Protein AF-A0A517N0L2-F1 (afdb_monomer)

Structure (mmCIF, N/CA/C/O backbone):
data_AF-A0A517N0L2-F1
#
_entry.id   AF-A0A517N0L2-F1
#
loop_
_atom_site.group_PDB
_atom_site.id
_atom_site.type_symbol
_atom_site.label_atom_id
_atom_site.label_alt_id
_atom_site.label_comp_id
_atom_site.label_asym_id
_atom_site.label_entity_id
_atom_site.label_seq_id
_atom_site.pdbx_PDB_ins_code
_atom_site.Cartn_x
_atom_site.Cartn_y
_atom_site.Cartn_z
_atom_site.occupancy
_atom_site.B_iso_or_equiv
_atom_site.auth_seq_id
_atom_site.auth_comp_id
_atom_site.auth_asym_id
_atom_site.auth_atom_id
_atom_site.pdbx_PDB_model_num
ATOM 1 N N . MET A 1 1 ? 17.954 31.668 -41.651 1.00 41.03 1 MET A N 1
ATOM 2 C CA . MET A 1 1 ? 17.628 30.950 -40.397 1.00 41.03 1 MET A CA 1
ATOM 3 C C . MET A 1 1 ? 17.013 29.599 -40.747 1.00 41.03 1 MET A C 1
ATOM 5 O O . MET A 1 1 ? 15.822 29.520 -41.009 1.00 41.03 1 MET A O 1
ATOM 9 N N . MET A 1 2 ? 17.829 28.546 -40.848 1.00 36.81 2 MET A N 1
ATOM 10 C CA . MET A 1 2 ? 17.338 27.184 -41.084 1.00 36.81 2 MET A CA 1
ATOM 11 C C . MET A 1 2 ? 16.874 26.588 -39.753 1.00 36.81 2 MET A C 1
ATOM 13 O O . MET A 1 2 ? 17.689 26.328 -38.871 1.00 36.81 2 MET A O 1
ATOM 17 N N . GLY A 1 3 ? 15.565 26.387 -39.602 1.00 43.47 3 GLY A N 1
ATOM 18 C CA . GLY A 1 3 ? 15.018 25.629 -38.482 1.00 43.47 3 GLY A CA 1
ATOM 19 C C . GLY A 1 3 ? 15.507 24.186 -38.560 1.00 43.47 3 GLY A C 1
ATOM 20 O O . GLY A 1 3 ? 15.090 23.441 -39.447 1.00 43.47 3 GLY A O 1
ATOM 21 N N . GLN A 1 4 ? 16.402 23.789 -37.651 1.00 45.91 4 GLN A N 1
ATOM 22 C CA . GLN A 1 4 ? 16.773 22.388 -37.461 1.00 45.91 4 GLN A CA 1
ATOM 23 C C . GLN A 1 4 ? 15.510 21.607 -37.081 1.00 45.91 4 GLN A C 1
ATOM 25 O O . GLN A 1 4 ? 15.086 21.609 -35.926 1.00 45.91 4 GLN A O 1
ATOM 30 N N . ARG A 1 5 ? 14.891 20.938 -38.060 1.00 47.75 5 ARG A N 1
ATOM 31 C CA . ARG A 1 5 ? 13.851 19.944 -37.790 1.00 47.75 5 ARG A CA 1
ATOM 32 C C . ARG A 1 5 ? 14.485 18.857 -36.931 1.00 47.75 5 ARG A C 1
ATOM 34 O O . ARG A 1 5 ? 15.470 18.246 -37.347 1.00 47.75 5 ARG A O 1
ATOM 41 N N . MET A 1 6 ? 13.939 18.628 -35.737 1.00 48.03 6 MET A N 1
ATOM 42 C CA . MET A 1 6 ? 14.355 17.481 -34.935 1.00 48.03 6 MET A CA 1
ATOM 43 C C . MET A 1 6 ? 14.214 16.205 -35.779 1.00 48.03 6 MET A C 1
ATOM 45 O O . MET A 1 6 ? 13.212 16.045 -36.486 1.00 48.03 6 MET A O 1
ATOM 49 N N . PRO A 1 7 ? 15.198 15.295 -35.738 1.00 65.25 7 PRO A N 1
ATOM 50 C CA . PRO A 1 7 ? 15.094 14.039 -36.460 1.00 65.25 7 PRO A CA 1
ATOM 51 C C . PRO A 1 7 ? 13.899 13.252 -35.911 1.00 65.25 7 PRO A C 1
ATOM 53 O O . PRO A 1 7 ? 13.815 13.031 -34.705 1.00 65.25 7 PRO A O 1
ATOM 56 N N . ARG A 1 8 ? 12.987 12.810 -36.794 1.00 70.44 8 ARG A N 1
ATOM 57 C CA . ARG A 1 8 ? 11.717 12.122 -36.456 1.00 70.44 8 ARG A CA 1
ATOM 58 C C . ARG A 1 8 ? 11.866 11.025 -35.391 1.00 70.44 8 ARG A C 1
ATOM 60 O O . ARG A 1 8 ? 10.976 10.843 -34.571 1.00 70.44 8 ARG A O 1
ATOM 67 N N . ARG A 1 9 ? 13.007 10.329 -35.376 1.00 63.91 9 ARG A N 1
ATOM 68 C CA . ARG A 1 9 ? 13.345 9.290 -34.388 1.00 63.91 9 ARG A CA 1
ATOM 69 C C . ARG A 1 9 ? 13.381 9.822 -32.953 1.00 63.91 9 ARG A C 1
ATOM 71 O O . ARG A 1 9 ? 12.809 9.201 -32.072 1.00 63.91 9 ARG A O 1
ATOM 78 N N . LEU A 1 10 ? 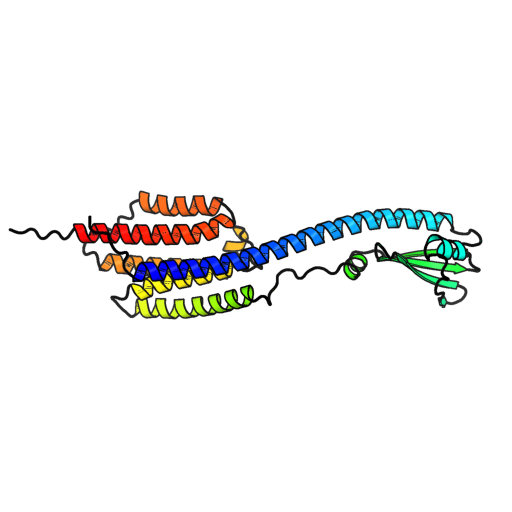13.985 10.988 -32.726 1.00 60.25 10 LEU A N 1
ATOM 79 C CA . LEU A 1 10 ? 14.078 11.593 -31.396 1.00 60.25 10 LEU A CA 1
ATOM 80 C C . LEU A 1 10 ? 12.692 11.957 -30.856 1.00 60.25 10 LEU A C 1
ATOM 82 O O . LEU A 1 10 ? 12.399 11.706 -29.696 1.00 60.25 10 LEU A O 1
ATOM 86 N N . THR A 1 11 ? 11.822 12.491 -31.716 1.00 65.81 11 THR A N 1
ATOM 87 C CA . THR A 1 11 ? 10.437 12.812 -31.351 1.00 65.81 11 THR A CA 1
ATOM 88 C C . THR A 1 11 ? 9.677 11.569 -30.893 1.00 65.81 11 THR A C 1
ATOM 90 O O . THR A 1 11 ? 8.985 11.624 -29.882 1.00 65.81 11 THR A O 1
ATOM 93 N N . VAL A 1 12 ? 9.847 10.441 -31.592 1.00 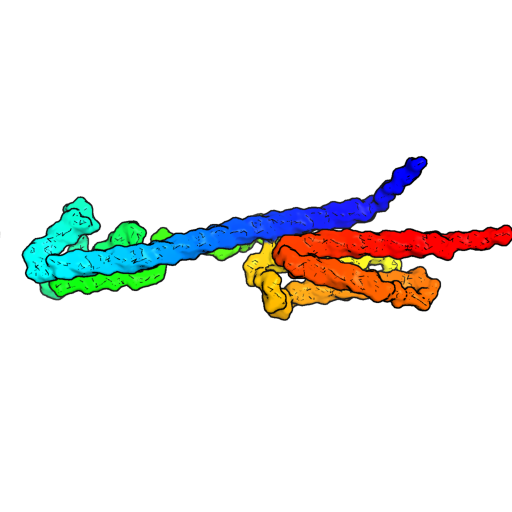66.62 12 VAL A N 1
ATOM 94 C CA . VAL A 1 12 ? 9.221 9.166 -31.210 1.00 66.62 12 VAL A CA 1
ATOM 95 C C . VAL A 1 12 ? 9.763 8.661 -29.871 1.00 66.62 12 VAL A C 1
ATOM 97 O O . VAL A 1 12 ? 8.969 8.309 -29.006 1.00 66.62 12 VAL A O 1
ATOM 100 N N . LEU A 1 13 ? 11.083 8.682 -29.653 1.00 64.69 13 LEU A N 1
ATOM 101 C CA . LEU A 1 13 ? 11.685 8.221 -28.390 1.00 64.69 13 LEU A CA 1
ATOM 102 C C . LEU A 1 13 ? 11.219 9.061 -27.193 1.00 64.69 13 LEU A C 1
ATOM 104 O O . LEU A 1 13 ? 10.844 8.511 -26.161 1.00 64.69 13 LEU A O 1
ATOM 108 N N . THR A 1 14 ? 11.187 10.387 -27.339 1.00 66.56 14 THR A N 1
ATOM 109 C CA . THR A 1 14 ? 10.692 11.283 -26.287 1.00 66.56 14 THR A CA 1
ATOM 110 C C . THR A 1 14 ? 9.216 11.035 -25.989 1.00 66.56 14 THR A C 1
ATOM 112 O O . THR A 1 14 ? 8.822 11.052 -24.826 1.00 66.56 14 THR A O 1
ATOM 115 N N . LEU A 1 15 ? 8.400 10.773 -27.014 1.00 63.47 15 LEU A N 1
ATOM 116 C CA . LEU A 1 15 ? 6.980 10.478 -26.836 1.00 63.47 15 LEU A CA 1
ATOM 117 C C . LEU A 1 15 ? 6.766 9.144 -26.110 1.00 63.47 15 LEU A C 1
ATOM 119 O O . LEU A 1 15 ? 5.956 9.081 -25.191 1.00 63.47 15 LEU A O 1
ATOM 123 N N . VAL A 1 16 ? 7.536 8.109 -26.454 1.00 67.12 16 VAL A N 1
ATOM 124 C CA . VAL A 1 16 ? 7.507 6.813 -25.754 1.00 67.12 16 VAL A CA 1
ATOM 125 C C . VAL A 1 16 ? 7.885 6.983 -24.281 1.00 67.12 16 VAL A C 1
ATOM 127 O O . VAL A 1 16 ? 7.161 6.513 -23.406 1.00 67.12 16 VAL A O 1
ATOM 130 N N . LEU A 1 17 ? 8.963 7.717 -23.990 1.00 66.81 17 LEU A N 1
ATOM 131 C CA . LEU A 1 17 ? 9.360 8.019 -22.612 1.00 66.81 17 LEU A CA 1
ATOM 132 C C . LEU A 1 17 ? 8.280 8.805 -21.861 1.00 66.81 17 LEU A C 1
ATOM 134 O O . LEU A 1 17 ? 7.981 8.477 -20.717 1.00 66.81 17 LEU A O 1
ATOM 138 N N . ALA A 1 18 ? 7.655 9.798 -22.496 1.00 65.19 18 ALA A N 1
ATOM 139 C CA . ALA A 1 18 ? 6.573 10.563 -21.883 1.00 65.19 18 ALA A CA 1
ATOM 140 C C . ALA A 1 18 ? 5.378 9.672 -21.501 1.00 65.19 18 ALA A C 1
ATOM 142 O O . ALA A 1 18 ? 4.824 9.840 -20.418 1.00 65.19 18 ALA A O 1
ATOM 143 N N . VAL A 1 19 ? 5.017 8.696 -22.342 1.00 67.25 19 VAL A N 1
ATOM 144 C CA . VAL A 1 19 ? 3.941 7.733 -22.050 1.00 67.25 19 VAL A CA 1
ATOM 145 C C . VAL A 1 19 ? 4.304 6.827 -20.871 1.00 67.25 19 VAL A C 1
ATOM 147 O O . VAL A 1 19 ? 3.492 6.666 -19.961 1.00 67.25 19 VAL A O 1
ATOM 150 N N . ILE A 1 20 ? 5.529 6.289 -20.842 1.00 70.94 20 ILE A N 1
ATOM 151 C CA . ILE A 1 20 ? 6.022 5.455 -19.729 1.00 70.94 20 ILE A CA 1
ATOM 152 C C . ILE A 1 20 ? 5.936 6.228 -18.408 1.00 70.94 20 ILE A C 1
ATOM 154 O O . ILE A 1 20 ? 5.427 5.723 -17.408 1.00 70.94 20 ILE A O 1
ATOM 158 N N . LEU A 1 21 ? 6.393 7.480 -18.417 1.00 70.06 21 LEU A N 1
ATOM 159 C CA . LEU A 1 21 ? 6.399 8.343 -17.239 1.00 70.06 21 LEU A CA 1
ATOM 160 C C . LEU A 1 21 ? 4.990 8.751 -16.801 1.00 70.06 21 LEU A C 1
ATOM 162 O O . LEU A 1 21 ? 4.721 8.802 -15.604 1.00 70.06 21 LEU A O 1
ATOM 166 N N . ALA A 1 22 ? 4.080 9.003 -17.744 1.00 67.31 22 ALA A N 1
ATOM 167 C CA . ALA A 1 22 ? 2.685 9.301 -17.434 1.00 67.31 22 ALA A CA 1
ATOM 168 C C . ALA A 1 22 ? 1.990 8.107 -16.756 1.00 67.31 22 ALA A C 1
ATOM 170 O O . ALA A 1 22 ? 1.294 8.294 -15.758 1.00 67.31 22 ALA A O 1
ATOM 171 N N . GLY A 1 23 ? 2.225 6.883 -17.244 1.00 69.00 23 GLY A N 1
ATOM 172 C CA . GLY A 1 23 ? 1.715 5.660 -16.613 1.00 69.00 23 GLY A CA 1
ATOM 173 C C . GLY A 1 23 ? 2.290 5.437 -15.211 1.00 69.00 23 GLY A C 1
ATOM 174 O O . GLY A 1 23 ? 1.558 5.104 -14.281 1.00 69.00 23 GLY A O 1
ATOM 175 N N . ALA A 1 24 ? 3.584 5.702 -15.033 1.00 71.38 24 ALA A N 1
ATOM 176 C CA . ALA A 1 24 ? 4.243 5.624 -13.733 1.00 71.38 24 ALA A CA 1
ATOM 177 C C . ALA A 1 24 ? 3.669 6.630 -12.729 1.00 71.38 24 ALA A C 1
ATOM 179 O O . ALA A 1 24 ? 3.334 6.265 -11.605 1.00 71.38 24 ALA A O 1
ATOM 180 N N . TRP A 1 25 ? 3.495 7.882 -13.153 1.00 74.06 25 TRP A N 1
ATOM 181 C CA . TRP A 1 25 ? 2.893 8.929 -12.332 1.00 74.06 25 TRP A CA 1
ATOM 182 C C . TRP A 1 25 ? 1.453 8.589 -11.937 1.00 74.06 25 TRP A C 1
ATOM 184 O O . TRP A 1 25 ? 1.058 8.784 -10.786 1.00 74.06 25 TRP A O 1
ATOM 194 N N . TYR A 1 26 ? 0.674 8.038 -12.873 1.00 72.31 26 TYR A N 1
ATOM 195 C CA . TYR A 1 26 ? -0.682 7.575 -12.594 1.00 72.31 26 TYR A CA 1
ATOM 196 C C . TYR A 1 26 ? -0.693 6.506 -11.492 1.00 72.31 26 TYR A C 1
ATOM 198 O O . TYR A 1 26 ? -1.427 6.640 -10.511 1.00 72.31 26 TYR A O 1
ATOM 206 N N . LYS A 1 27 ? 0.189 5.503 -11.588 1.00 79.00 27 LYS A N 1
ATOM 207 C CA . LYS A 1 27 ? 0.318 4.449 -10.574 1.00 79.00 27 LYS A CA 1
ATOM 208 C C . LYS A 1 27 ? 0.835 4.971 -9.228 1.00 79.00 27 LYS A C 1
ATOM 210 O O . LYS A 1 27 ? 0.321 4.583 -8.181 1.00 79.00 27 LYS A O 1
ATOM 215 N N . GLU A 1 28 ? 1.808 5.879 -9.229 1.00 78.69 28 GLU A N 1
ATOM 216 C CA . GLU A 1 28 ? 2.315 6.520 -8.009 1.00 78.69 28 GLU A CA 1
ATOM 217 C C . GLU A 1 28 ? 1.197 7.271 -7.268 1.00 78.69 28 GLU A C 1
ATOM 219 O O . GLU A 1 28 ? 1.079 7.188 -6.044 1.00 78.69 28 GLU A O 1
ATOM 224 N N . ARG A 1 29 ? 0.336 7.976 -8.012 1.00 79.69 29 ARG A N 1
ATOM 225 C CA . ARG A 1 29 ? -0.814 8.686 -7.449 1.00 79.69 29 ARG A CA 1
ATOM 226 C C . ARG A 1 29 ? -1.827 7.730 -6.817 1.00 79.69 29 ARG A C 1
ATOM 228 O O . ARG A 1 29 ? -2.351 8.052 -5.751 1.00 79.69 29 ARG A O 1
ATOM 235 N N . GLU A 1 30 ? -2.088 6.572 -7.430 1.00 79.19 30 GLU A N 1
ATOM 236 C CA . GLU A 1 30 ? -2.916 5.526 -6.810 1.00 79.19 30 GLU A CA 1
ATOM 237 C C . GLU A 1 30 ? -2.296 5.025 -5.503 1.00 79.19 30 GLU A C 1
ATOM 239 O O . GLU A 1 30 ? -2.965 5.038 -4.471 1.00 79.19 30 GLU A O 1
ATOM 244 N N . ASN A 1 31 ? -1.004 4.679 -5.514 1.00 80.81 31 ASN A N 1
ATOM 245 C CA . ASN A 1 31 ? -0.304 4.213 -4.314 1.00 80.81 31 ASN A CA 1
ATOM 246 C C . ASN A 1 31 ? -0.346 5.250 -3.185 1.00 80.81 31 ASN A C 1
ATOM 248 O O . ASN A 1 31 ? -0.495 4.892 -2.019 1.00 80.81 31 ASN A O 1
ATOM 252 N N . ARG A 1 32 ? -0.235 6.542 -3.517 1.00 81.25 32 ARG A N 1
ATOM 253 C CA . ARG A 1 32 ? -0.313 7.629 -2.536 1.00 81.25 32 ARG A CA 1
ATOM 254 C C . ARG A 1 32 ? -1.686 7.709 -1.881 1.00 81.25 32 ARG A C 1
ATOM 256 O O . ARG A 1 32 ? -1.763 7.779 -0.660 1.00 81.25 32 ARG A O 1
ATOM 263 N N . ARG A 1 33 ? -2.757 7.647 -2.675 1.00 83.44 33 ARG A N 1
ATOM 264 C CA . ARG A 1 33 ? -4.133 7.627 -2.160 1.00 83.44 33 ARG A CA 1
ATOM 265 C C . ARG A 1 33 ? -4.364 6.423 -1.243 1.00 83.44 33 ARG A C 1
ATOM 267 O O . ARG A 1 33 ? -4.974 6.562 -0.183 1.00 83.44 33 ARG A O 1
ATOM 274 N N . ASP A 1 34 ? -3.869 5.252 -1.634 1.00 84.56 34 ASP A N 1
ATOM 275 C CA . ASP A 1 34 ? -3.992 4.030 -0.837 1.00 84.56 34 ASP A CA 1
ATOM 276 C C . ASP A 1 34 ? -3.208 4.163 0.486 1.00 84.56 34 ASP A C 1
ATOM 278 O O . ASP A 1 34 ? -3.718 3.826 1.557 1.00 84.56 34 ASP A O 1
ATOM 282 N N . TRP A 1 35 ? -2.011 4.758 0.446 1.00 84.81 35 TRP A N 1
ATOM 283 C CA . TRP A 1 35 ? -1.198 5.035 1.634 1.00 84.81 35 TRP A CA 1
ATOM 284 C C . TRP A 1 35 ? -1.839 6.061 2.578 1.00 84.81 35 TRP A C 1
ATOM 286 O O . TRP A 1 35 ? -1.853 5.862 3.795 1.00 84.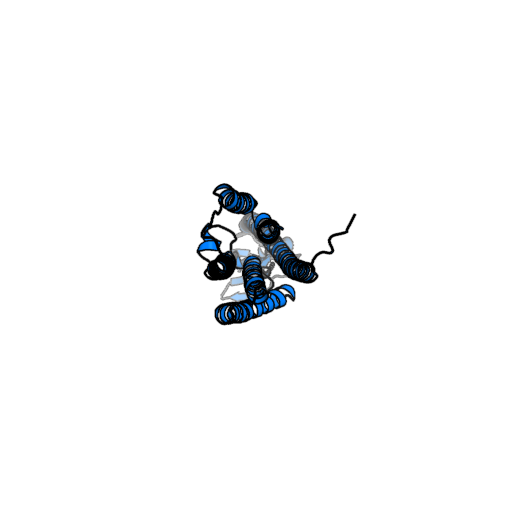81 35 TRP A O 1
ATOM 296 N N . GLU A 1 36 ? -2.418 7.135 2.040 1.00 87.94 36 GLU A N 1
ATOM 297 C CA . GLU A 1 36 ? -3.180 8.126 2.808 1.00 87.94 36 GLU A CA 1
ATOM 298 C C . GLU A 1 36 ? -4.396 7.478 3.480 1.00 87.94 36 GLU A C 1
ATOM 300 O O . GLU A 1 36 ? -4.651 7.712 4.662 1.00 87.94 36 GLU A O 1
ATOM 305 N N . THR A 1 37 ? -5.094 6.592 2.765 1.00 88.62 37 THR A N 1
ATOM 306 C CA . THR A 1 37 ? -6.244 5.842 3.290 1.00 88.62 37 THR A CA 1
ATOM 307 C C . THR A 1 37 ? -5.829 4.909 4.427 1.00 88.62 37 THR A C 1
ATOM 309 O O . THR A 1 37 ? -6.468 4.899 5.481 1.00 88.62 37 THR A O 1
ATOM 312 N N . GLN A 1 38 ? -4.731 4.165 4.264 1.00 87.94 38 GLN A N 1
ATOM 313 C CA . GLN A 1 38 ? -4.173 3.336 5.336 1.00 87.94 38 GLN A CA 1
ATOM 314 C C . GLN A 1 38 ? -3.748 4.169 6.546 1.00 87.94 38 GLN A C 1
ATOM 316 O O . GLN A 1 38 ? -4.023 3.792 7.682 1.00 87.94 38 GLN A O 1
ATOM 321 N N . THR A 1 39 ? -3.087 5.303 6.317 1.00 89.81 39 THR A N 1
ATOM 322 C CA . THR A 1 39 ? -2.611 6.185 7.389 1.00 89.81 39 THR A CA 1
ATOM 323 C C . THR A 1 39 ? -3.782 6.772 8.171 1.00 89.81 39 THR A C 1
ATOM 325 O O . THR A 1 39 ? -3.789 6.715 9.400 1.00 89.81 39 THR A O 1
ATOM 328 N N . ALA A 1 40 ? -4.809 7.264 7.475 1.00 91.88 40 ALA A N 1
ATOM 329 C CA . ALA A 1 40 ? -6.029 7.766 8.096 1.00 91.88 40 ALA A CA 1
ATOM 330 C C . ALA A 1 40 ? -6.754 6.668 8.886 1.00 91.88 40 ALA A C 1
ATOM 332 O O . ALA A 1 40 ? -7.220 6.907 10.001 1.00 91.88 40 ALA A O 1
ATOM 333 N N . TRP A 1 41 ? -6.809 5.448 8.345 1.00 92.19 41 TRP A N 1
ATOM 334 C CA . TRP A 1 41 ? -7.378 4.304 9.048 1.00 92.19 41 TRP A CA 1
ATOM 335 C C . TRP A 1 41 ? -6.578 3.948 10.307 1.00 92.19 41 TRP A C 1
ATOM 337 O O . TRP A 1 41 ? -7.175 3.815 11.371 1.00 92.19 41 TRP A O 1
ATOM 347 N N . ASN A 1 42 ? -5.245 3.882 10.232 1.00 91.25 42 ASN A N 1
ATOM 348 C CA . ASN A 1 42 ? -4.382 3.603 11.385 1.00 91.25 42 ASN A CA 1
ATOM 349 C C . ASN A 1 42 ? -4.600 4.634 12.500 1.00 91.25 42 ASN A C 1
ATOM 351 O O . ASN A 1 42 ? -4.831 4.259 13.646 1.00 91.25 42 ASN A O 1
ATOM 355 N N . GLN A 1 43 ? -4.615 5.926 12.153 1.00 93.25 43 GLN A N 1
ATOM 356 C CA . GLN A 1 43 ? -4.893 7.005 13.105 1.00 93.25 43 GLN A CA 1
ATOM 357 C C . GLN A 1 43 ? -6.293 6.881 13.716 1.00 93.25 43 GLN A C 1
ATOM 359 O O . GLN A 1 43 ? -6.476 7.113 14.911 1.00 93.25 43 GLN A O 1
ATOM 364 N N . LYS A 1 44 ? -7.299 6.509 12.913 1.00 90.69 44 LYS A N 1
ATOM 365 C CA . LYS A 1 44 ? -8.663 6.284 13.402 1.00 90.69 44 LYS A CA 1
ATOM 366 C C . LYS A 1 44 ? -8.716 5.116 14.387 1.00 90.69 44 LYS A C 1
ATOM 368 O O . LYS A 1 44 ? -9.318 5.266 15.444 1.00 90.69 44 LYS A O 1
ATOM 373 N N . ILE A 1 45 ? -8.090 3.984 14.072 1.00 89.56 45 ILE A N 1
ATOM 374 C CA . ILE A 1 45 ? -8.055 2.802 14.946 1.00 89.56 45 ILE A CA 1
ATOM 375 C C . ILE A 1 45 ? -7.295 3.093 16.236 1.00 89.56 45 ILE A C 1
ATOM 377 O O . ILE A 1 45 ? -7.753 2.699 17.304 1.00 89.56 45 ILE A O 1
ATOM 381 N N . GLU A 1 46 ? -6.176 3.809 16.165 1.00 90.44 46 GLU A N 1
ATOM 382 C CA . GLU A 1 46 ? -5.413 4.219 17.344 1.00 90.44 46 GLU A CA 1
ATOM 383 C C . GLU A 1 46 ? -6.259 5.098 18.275 1.00 90.44 46 GLU A C 1
ATOM 385 O O . GLU A 1 46 ? -6.361 4.816 19.471 1.00 90.44 46 GLU A O 1
ATOM 390 N N . ARG A 1 47 ? -6.954 6.100 17.716 1.00 90.50 47 ARG A N 1
ATOM 391 C CA . ARG A 1 47 ? -7.893 6.944 18.472 1.00 90.50 47 ARG A CA 1
ATOM 392 C C . ARG A 1 47 ? -9.025 6.126 19.084 1.00 90.50 47 ARG A C 1
ATOM 394 O O . ARG A 1 47 ? -9.236 6.213 20.285 1.00 90.50 47 ARG A O 1
ATOM 401 N N . LEU A 1 48 ? -9.701 5.288 18.296 1.00 89.19 48 LEU A N 1
ATOM 402 C CA . LEU A 1 48 ? -10.795 4.437 18.779 1.00 89.19 48 LEU A CA 1
ATOM 403 C C . LEU A 1 48 ? -10.340 3.453 19.858 1.00 89.19 48 LEU A C 1
ATOM 405 O O . LEU A 1 48 ? -11.082 3.189 20.796 1.00 89.19 48 LEU A O 1
ATOM 409 N N . THR A 1 49 ? -9.121 2.926 19.748 1.00 87.81 49 THR A N 1
ATOM 410 C CA . THR A 1 49 ? -8.555 2.022 20.753 1.00 87.81 49 THR A CA 1
ATOM 411 C C . THR A 1 49 ? -8.284 2.769 22.056 1.00 87.81 49 THR A C 1
ATOM 413 O O . THR A 1 49 ? -8.637 2.278 23.126 1.00 87.81 49 THR A O 1
ATOM 416 N N . SER A 1 50 ? -7.703 3.969 21.974 1.00 90.31 50 SER A N 1
ATOM 417 C CA . SER A 1 50 ? -7.441 4.830 23.133 1.00 90.31 50 SER A CA 1
ATOM 418 C C . SER A 1 50 ? -8.733 5.296 23.814 1.00 90.31 50 SER A C 1
ATOM 420 O O . SER A 1 50 ? -8.885 5.161 25.029 1.00 90.31 50 SER A O 1
ATOM 422 N N . ASP A 1 51 ? -9.701 5.779 23.034 1.00 91.50 51 ASP A N 1
ATOM 423 C CA . ASP A 1 51 ? -10.999 6.234 23.536 1.00 91.50 51 ASP A CA 1
ATOM 424 C C . ASP A 1 51 ? -11.824 5.069 24.095 1.00 91.50 51 ASP A C 1
ATOM 426 O O . ASP A 1 51 ? -12.433 5.202 25.155 1.00 91.50 51 ASP A O 1
ATOM 430 N N . GLY A 1 52 ? -11.790 3.908 23.435 1.00 89.94 52 GLY A N 1
ATOM 431 C CA . GLY A 1 52 ? -12.451 2.686 23.888 1.00 89.94 52 GLY A CA 1
ATOM 432 C C . GLY A 1 52 ? -11.877 2.151 25.200 1.00 89.94 52 GLY A C 1
ATOM 433 O O . GLY A 1 52 ? -12.638 1.709 26.054 1.00 89.94 52 GLY A O 1
ATOM 434 N N . LEU A 1 53 ? -10.560 2.256 25.426 1.00 90.38 53 LEU A N 1
ATOM 435 C CA . LEU A 1 53 ? -9.944 1.900 26.713 1.00 90.38 53 LEU A CA 1
ATOM 436 C C . LEU A 1 53 ? -10.448 2.796 27.850 1.00 90.38 53 LEU A C 1
ATOM 438 O O . LEU A 1 53 ? -10.873 2.285 28.885 1.00 90.38 53 LEU A O 1
ATOM 442 N N . LYS A 1 54 ? -10.474 4.116 27.640 1.00 92.50 54 LYS A N 1
ATOM 443 C CA . LYS A 1 54 ? -11.023 5.060 28.628 1.00 92.50 54 LYS A CA 1
ATOM 444 C C . LYS A 1 54 ? -12.507 4.807 28.874 1.00 92.50 54 LYS A C 1
ATOM 446 O O . LYS A 1 54 ? -12.963 4.825 30.014 1.00 92.50 54 LYS A O 1
ATOM 451 N 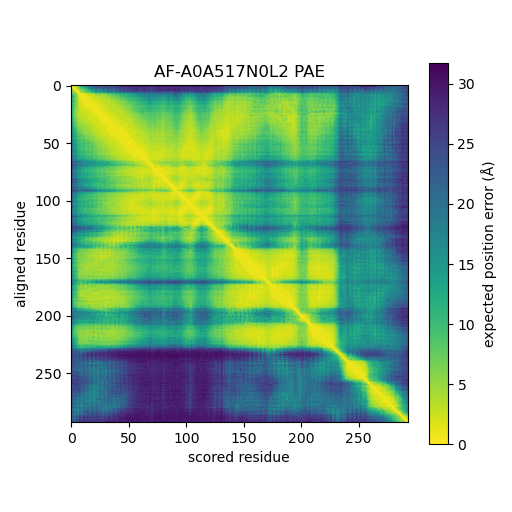N . HIS A 1 55 ? -13.267 4.555 27.810 1.00 91.94 55 HIS A N 1
ATOM 452 C CA . HIS A 1 55 ? -14.690 4.262 27.921 1.00 91.94 55 HIS A CA 1
ATOM 453 C C . HIS A 1 55 ? -14.932 2.973 28.709 1.00 91.94 55 HIS A C 1
ATOM 455 O O . HIS A 1 55 ? -15.714 2.973 29.655 1.00 91.94 55 HIS A O 1
ATOM 461 N N . LYS A 1 56 ? -14.173 1.914 28.413 1.00 91.06 56 LYS A N 1
ATOM 462 C CA . LYS A 1 56 ? -14.195 0.656 29.161 1.00 91.06 56 LYS A CA 1
ATOM 463 C C . LYS A 1 56 ? -13.962 0.879 30.656 1.00 91.06 56 LYS A C 1
ATOM 465 O O . LYS A 1 56 ? -14.666 0.278 31.462 1.00 91.06 56 LYS A O 1
ATOM 470 N N . GLU A 1 57 ? -12.997 1.712 31.043 1.00 93.00 57 GLU A N 1
ATOM 471 C CA . GLU A 1 57 ? -12.733 2.016 32.457 1.00 93.00 57 GLU A CA 1
ATOM 472 C C . GLU A 1 57 ? -13.936 2.677 33.141 1.00 93.00 57 GLU A C 1
ATOM 474 O O . GLU A 1 57 ? -14.321 2.258 34.236 1.00 93.00 57 GLU A O 1
ATOM 479 N N . ILE A 1 58 ? -14.574 3.646 32.475 1.00 93.31 58 ILE A N 1
ATOM 480 C CA . ILE A 1 58 ? -15.796 4.307 32.962 1.00 93.31 58 ILE A CA 1
ATOM 481 C C . ILE A 1 58 ? -16.923 3.283 33.131 1.00 93.31 58 ILE A C 1
ATOM 483 O O . ILE A 1 58 ? -17.557 3.222 34.183 1.00 93.31 58 ILE A O 1
ATOM 487 N N . MET A 1 59 ? -17.136 2.438 32.124 1.00 91.88 59 MET A N 1
ATOM 488 C CA . MET A 1 59 ? -18.182 1.419 32.131 1.00 91.88 59 MET A CA 1
ATOM 489 C C . MET A 1 59 ? -17.957 0.364 33.217 1.00 91.88 59 MET A C 1
ATOM 491 O O . MET A 1 59 ? -18.882 0.003 33.941 1.00 91.88 59 MET A O 1
ATOM 495 N N . VAL A 1 60 ? -16.719 -0.105 33.397 1.00 92.88 60 VAL A N 1
ATOM 496 C CA . VAL A 1 60 ? -16.362 -1.023 34.490 1.00 92.88 60 VAL A CA 1
ATOM 497 C C . VAL A 1 60 ? -16.610 -0.366 35.850 1.00 92.88 60 VAL A C 1
ATOM 499 O O . VAL A 1 60 ? -17.134 -1.019 36.752 1.00 92.88 60 VAL A O 1
ATOM 502 N N . ALA A 1 61 ? -16.274 0.916 36.016 1.00 93.50 61 ALA A N 1
ATOM 503 C CA . ALA A 1 61 ? -16.559 1.648 37.248 1.00 93.50 61 ALA A CA 1
ATOM 504 C C . ALA A 1 61 ? -18.073 1.788 37.503 1.00 93.50 61 ALA A C 1
ATOM 506 O O . ALA A 1 61 ? -18.521 1.607 38.638 1.00 93.50 61 ALA A O 1
ATOM 507 N N . GLN A 1 62 ? -18.868 2.032 36.460 1.00 93.44 62 GLN A N 1
ATOM 508 C CA . GLN A 1 62 ? -20.327 2.100 36.551 1.00 93.44 62 GLN A CA 1
ATOM 509 C C . GLN A 1 62 ? -20.934 0.747 36.947 1.00 93.44 62 GLN A C 1
ATOM 511 O O . GLN A 1 62 ? -21.710 0.698 37.900 1.00 93.44 62 GLN A O 1
ATOM 516 N N . VAL A 1 63 ? -20.511 -0.364 36.334 1.00 91.88 63 VAL A N 1
ATOM 517 C CA . VAL A 1 63 ? -20.981 -1.714 36.713 1.00 91.88 63 VAL A CA 1
ATOM 518 C C . VAL A 1 63 ? -20.586 -2.060 38.143 1.00 91.88 63 VAL A C 1
ATOM 520 O O . VAL A 1 63 ? -21.402 -2.580 38.903 1.00 91.88 63 VAL A O 1
ATOM 523 N N . ARG A 1 64 ? -19.368 -1.698 38.565 1.00 91.69 64 ARG A N 1
ATOM 524 C CA . ARG A 1 64 ? -18.945 -1.838 39.968 1.00 91.69 64 ARG A CA 1
ATOM 525 C C . ARG A 1 64 ? -19.855 -1.080 40.928 1.00 91.69 64 ARG A C 1
ATOM 527 O O . ARG A 1 64 ? -20.062 -1.540 42.045 1.00 91.69 64 ARG A O 1
ATOM 534 N N . SER A 1 65 ? -20.422 0.048 40.505 1.00 91.75 65 SER A N 1
ATOM 535 C CA . SER A 1 65 ? -21.378 0.801 41.319 1.00 91.75 65 SER A CA 1
ATOM 536 C C . SER A 1 65 ? -22.731 0.094 41.483 1.00 91.75 65 SER A C 1
ATOM 538 O O . SER A 1 65 ? -23.467 0.430 42.413 1.00 91.75 65 SER A O 1
ATOM 540 N N . TRP A 1 66 ? -23.060 -0.872 40.619 1.00 89.62 66 TRP A N 1
ATOM 541 C CA . TRP A 1 66 ? -24.281 -1.689 40.676 1.00 89.62 66 TRP A CA 1
ATOM 542 C C . TRP A 1 66 ? -24.076 -3.046 41.344 1.00 89.62 66 TRP A C 1
ATOM 544 O O . TRP A 1 66 ? -25.054 -3.726 41.654 1.00 89.62 66 TRP A O 1
ATOM 554 N N . TRP A 1 67 ? -22.824 -3.448 41.560 1.00 88.88 67 TRP A N 1
ATOM 555 C CA . TRP A 1 67 ? -22.501 -4.737 42.159 1.00 88.88 67 TRP A CA 1
ATOM 556 C C . TRP A 1 67 ? -23.228 -4.902 43.491 1.00 88.88 67 TRP A C 1
ATOM 558 O O . TRP A 1 67 ? -23.270 -3.964 44.286 1.00 88.88 67 TRP A O 1
ATOM 568 N N . THR A 1 68 ? -23.820 -6.083 43.692 1.00 84.69 68 THR A N 1
ATOM 569 C CA . THR A 1 68 ? -24.562 -6.478 44.905 1.00 84.69 68 THR A CA 1
ATOM 570 C C . THR A 1 68 ? -25.759 -5.595 45.279 1.00 84.69 68 THR A C 1
ATOM 572 O O . THR A 1 68 ? -26.381 -5.824 46.317 1.00 84.69 68 THR A O 1
ATOM 575 N N . LYS A 1 69 ? -26.144 -4.628 44.433 1.00 88.62 69 LYS A N 1
ATOM 576 C CA . LYS A 1 69 ? -27.350 -3.821 44.634 1.00 88.62 69 LYS A CA 1
ATOM 577 C C . LYS A 1 69 ? -28.585 -4.520 44.058 1.00 88.62 69 LYS A C 1
ATOM 579 O O . LYS A 1 69 ? -28.499 -5.132 42.990 1.00 88.62 69 LYS A O 1
ATOM 584 N N . PRO A 1 70 ? -29.752 -4.385 44.713 1.00 84.44 70 PRO A N 1
ATOM 585 C CA . PRO A 1 70 ? -31.015 -4.779 44.103 1.00 84.44 70 PRO A CA 1
ATOM 586 C C . PRO A 1 70 ? -31.242 -3.972 42.811 1.00 84.44 70 PRO A C 1
ATOM 588 O O . PRO A 1 70 ? -30.897 -2.791 42.750 1.00 84.44 70 PRO A O 1
ATOM 591 N N . ASN A 1 71 ? -31.824 -4.610 41.791 1.00 91.50 71 ASN A N 1
ATOM 592 C CA . ASN A 1 71 ? -32.162 -4.037 40.473 1.00 91.50 71 ASN A CA 1
ATOM 593 C C . ASN A 1 71 ? -30.986 -3.820 39.500 1.00 91.50 71 ASN A C 1
ATOM 595 O O . ASN A 1 71 ? -31.088 -2.998 38.588 1.00 91.50 71 ASN A O 1
ATOM 599 N N . GLY A 1 72 ? -29.885 -4.561 39.651 1.00 89.88 72 GLY A N 1
ATOM 600 C CA . GLY A 1 72 ? -28.749 -4.491 38.727 1.00 89.88 72 GLY A CA 1
ATOM 601 C C . GLY A 1 72 ? -29.128 -4.783 37.268 1.00 89.88 72 GLY A C 1
ATOM 602 O O . GLY A 1 72 ? -28.680 -4.067 36.381 1.00 89.88 72 GLY A O 1
ATOM 603 N N . LEU A 1 73 ? -29.998 -5.768 37.018 1.00 92.50 73 LEU A N 1
ATOM 604 C CA . LEU A 1 73 ? -30.503 -6.085 35.673 1.00 92.50 73 LEU A CA 1
ATOM 605 C C . LEU A 1 73 ? -31.238 -4.895 35.035 1.00 92.50 73 LEU A C 1
ATOM 607 O O . LEU A 1 73 ? -30.827 -4.410 33.986 1.00 92.50 73 LEU A O 1
ATOM 611 N N . SER A 1 74 ? -32.246 -4.359 35.728 1.00 93.56 74 SER A N 1
ATOM 612 C CA . SER A 1 74 ? -33.019 -3.198 35.263 1.00 93.56 74 SER A CA 1
ATOM 613 C C . SER A 1 74 ? -32.135 -1.966 35.024 1.00 93.56 74 SER A C 1
ATOM 615 O O . SER A 1 74 ? -32.392 -1.170 34.121 1.00 93.56 74 SER A O 1
ATOM 617 N N . LYS A 1 75 ? -31.056 -1.808 35.801 1.00 93.25 75 LYS A N 1
ATOM 618 C CA . LYS A 1 75 ? -30.061 -0.752 35.583 1.00 93.25 75 LYS A CA 1
ATOM 619 C C . LYS A 1 75 ? -29.293 -0.919 34.277 1.00 93.25 75 LYS A C 1
ATOM 621 O O . LYS A 1 75 ? -29.161 0.060 33.553 1.00 93.25 75 LYS A O 1
ATOM 626 N N . VAL A 1 76 ? -28.832 -2.128 33.957 1.00 90.81 76 VAL A N 1
ATOM 627 C CA . VAL A 1 76 ? -28.163 -2.382 32.671 1.00 90.81 76 VAL A CA 1
ATOM 628 C C . VAL A 1 76 ? -29.138 -2.152 31.512 1.00 90.81 76 VAL A C 1
ATOM 630 O O . VAL A 1 76 ? -28.787 -1.475 30.553 1.00 90.81 76 VAL A O 1
ATOM 633 N N . GLU A 1 77 ? -30.372 -2.644 31.616 1.00 93.38 77 GLU A N 1
ATOM 634 C CA . GLU A 1 77 ? -31.389 -2.476 30.568 1.00 93.38 77 GLU A CA 1
ATOM 635 C C . GLU A 1 77 ? -31.700 -0.996 30.319 1.00 93.38 77 GLU A C 1
ATOM 637 O O . GLU A 1 77 ? -31.592 -0.515 29.196 1.00 93.38 77 GLU A O 1
ATOM 642 N N . SER A 1 78 ? -31.998 -0.243 31.380 1.00 94.38 78 SER A N 1
ATOM 643 C CA . SER A 1 78 ? -32.367 1.175 31.277 1.00 94.38 78 SER A CA 1
ATOM 644 C C . SER A 1 78 ? -31.216 2.109 30.906 1.00 94.38 78 SER A C 1
ATOM 646 O O . SER A 1 78 ? -31.444 3.083 30.192 1.00 94.38 78 SER A O 1
ATOM 648 N N . GLU A 1 79 ? -29.998 1.862 31.398 1.00 92.75 79 GLU A N 1
ATOM 649 C CA . GLU A 1 79 ? -28.874 2.777 31.178 1.00 92.75 79 GLU A CA 1
ATOM 650 C C . GLU A 1 79 ? -28.036 2.400 29.950 1.00 92.75 79 GLU A C 1
ATOM 652 O O . GLU A 1 79 ? -27.425 3.291 29.360 1.00 92.75 79 GLU A O 1
ATOM 657 N N . TRP A 1 80 ? -27.951 1.114 29.582 1.00 92.19 80 TRP A N 1
ATOM 658 C CA . TRP A 1 80 ? -27.049 0.630 28.523 1.00 92.19 80 TRP A CA 1
ATOM 659 C C . TRP A 1 80 ? -27.764 -0.044 27.344 1.00 92.19 80 TRP A C 1
ATOM 661 O O . TRP A 1 80 ? -27.193 -0.087 26.257 1.00 92.19 80 TRP A O 1
ATOM 671 N N . ASN A 1 81 ? -28.987 -0.553 27.517 1.00 92.75 81 ASN A N 1
ATOM 672 C CA . ASN A 1 81 ? -29.741 -1.240 26.459 1.00 92.75 81 ASN A CA 1
ATOM 673 C C . ASN A 1 81 ? -30.989 -0.461 26.012 1.00 92.75 81 ASN A C 1
ATOM 675 O O . ASN A 1 81 ? -31.974 -1.063 25.605 1.00 92.75 81 ASN A O 1
ATOM 679 N N . ASP A 1 82 ? -30.976 0.870 26.137 1.00 91.38 82 ASP A N 1
ATOM 680 C CA . ASP A 1 82 ? -32.080 1.764 25.744 1.00 91.38 82 ASP A CA 1
ATOM 681 C C . ASP A 1 82 ? -33.457 1.400 26.348 1.00 91.38 82 ASP A C 1
ATOM 683 O O . ASP A 1 82 ? -34.507 1.741 25.807 1.00 91.38 82 ASP A O 1
ATOM 687 N N . GLY A 1 83 ? -33.466 0.727 27.502 1.00 91.38 83 GLY A N 1
ATOM 688 C CA . GLY A 1 83 ? -34.675 0.240 28.168 1.00 91.38 83 GLY A CA 1
ATOM 689 C C . GLY A 1 83 ? -35.201 -1.096 27.643 1.00 91.38 83 GLY A C 1
ATOM 690 O O . GLY A 1 83 ? -36.172 -1.606 28.201 1.00 91.38 83 GLY A O 1
ATOM 691 N N . GLU A 1 84 ? -34.569 -1.678 26.625 1.00 92.69 84 GLU A N 1
ATOM 692 C CA . GLU A 1 84 ? -34.927 -2.993 26.106 1.00 92.69 84 GLU A CA 1
ATOM 693 C C . GLU A 1 84 ? -34.435 -4.109 27.045 1.00 92.69 84 GLU A C 1
ATOM 695 O O . GLU A 1 84 ? -33.340 -4.007 27.618 1.00 92.69 84 GLU A O 1
ATOM 700 N N . PRO A 1 85 ? -35.198 -5.206 27.194 1.00 93.00 85 PRO A N 1
ATOM 701 C CA . PRO A 1 85 ? -34.769 -6.357 27.979 1.00 93.00 85 PRO A CA 1
ATOM 702 C C . PRO A 1 85 ? -33.488 -6.987 27.422 1.00 93.00 85 PRO A C 1
ATOM 704 O O . PRO A 1 85 ? -33.321 -7.105 26.206 1.00 93.00 85 PRO A O 1
ATOM 707 N N . LEU A 1 86 ? -32.591 -7.439 28.300 1.00 92.69 86 LEU A N 1
ATOM 708 C CA . LEU A 1 86 ? -31.419 -8.208 27.869 1.00 92.69 86 LEU A CA 1
ATOM 709 C C . LEU A 1 86 ? -31.803 -9.652 27.529 1.00 92.69 86 LEU A C 1
ATOM 711 O O . LEU A 1 86 ? -32.584 -10.289 28.236 1.00 92.69 86 LEU A O 1
ATOM 715 N N . GLU A 1 87 ? -31.180 -10.217 26.496 1.00 93.94 87 GLU A N 1
ATOM 716 C CA . GLU A 1 87 ? -31.274 -11.653 26.236 1.00 93.94 87 GLU A CA 1
ATOM 717 C C . GLU A 1 87 ? -30.508 -12.431 27.317 1.00 93.94 87 GLU A C 1
ATOM 719 O O . GLU A 1 87 ? -29.274 -12.425 27.373 1.00 93.94 87 GLU A O 1
ATOM 724 N N . LEU A 1 88 ? -31.257 -13.096 28.200 1.00 95.12 88 LEU A N 1
ATOM 725 C CA . LEU A 1 88 ? -30.711 -13.885 29.300 1.00 95.12 88 LEU A CA 1
ATOM 726 C C . LEU A 1 88 ? -30.601 -15.360 28.908 1.00 95.12 88 LEU A C 1
ATOM 728 O O . LEU A 1 88 ? -31.571 -15.986 28.485 1.00 95.12 88 LEU A O 1
ATOM 732 N N . THR A 1 89 ? -29.425 -15.943 29.124 1.00 95.31 89 THR A N 1
ATOM 733 C CA . THR A 1 89 ? -29.190 -17.387 29.030 1.00 95.31 89 THR A CA 1
ATOM 734 C C . THR A 1 89 ? -29.030 -17.963 30.433 1.00 95.31 89 THR A C 1
ATOM 736 O O . THR A 1 89 ? -28.138 -17.548 31.173 1.00 95.31 89 THR A O 1
ATOM 739 N N . GLN A 1 90 ? -29.877 -18.922 30.807 1.00 95.38 90 GLN A N 1
ATOM 740 C CA . GLN A 1 90 ? -29.763 -19.623 32.087 1.00 95.38 90 GLN A CA 1
ATOM 741 C C . GLN A 1 90 ? -28.644 -20.673 32.008 1.00 95.38 90 GLN A C 1
ATOM 743 O O . GLN A 1 90 ? -28.678 -21.547 31.141 1.00 95.38 90 GLN A O 1
ATOM 748 N N . MET A 1 91 ? -27.672 -20.605 32.917 1.00 91.88 91 MET A N 1
ATOM 749 C CA . MET A 1 91 ? -26.665 -21.649 33.125 1.00 91.88 91 MET A CA 1
ATOM 750 C C . MET A 1 91 ? -26.593 -21.950 34.621 1.00 91.88 91 MET A C 1
ATOM 752 O O . MET A 1 91 ? -26.332 -21.057 35.424 1.00 91.88 91 MET A O 1
ATOM 756 N N . ASP A 1 92 ? -26.876 -23.201 34.987 1.00 89.62 92 ASP A N 1
ATOM 757 C CA . ASP A 1 92 ? -27.043 -23.635 36.376 1.00 89.62 92 ASP A CA 1
ATOM 758 C C . ASP A 1 92 ? -28.085 -22.769 37.126 1.00 89.62 92 ASP A C 1
ATOM 760 O O . ASP A 1 92 ? -29.243 -22.669 36.707 1.00 89.62 92 ASP A O 1
ATOM 764 N N . ASP A 1 93 ? -27.683 -22.115 38.219 1.00 92.44 93 ASP A N 1
ATOM 765 C CA . ASP A 1 93 ? -28.488 -21.202 39.038 1.00 92.44 93 ASP A CA 1
ATOM 766 C C . ASP A 1 93 ? -28.303 -19.716 38.670 1.00 92.44 93 ASP A C 1
ATOM 768 O O . ASP A 1 93 ? -28.813 -18.839 39.370 1.00 92.44 93 ASP A O 1
ATOM 772 N N . LEU A 1 94 ? -27.584 -19.414 37.582 1.00 94.81 94 LEU A N 1
ATOM 773 C CA . LEU A 1 94 ? -27.195 -18.059 37.196 1.00 94.81 94 LEU A CA 1
ATOM 774 C C . LEU A 1 94 ? -27.744 -17.661 35.822 1.00 94.81 94 LEU A C 1
ATOM 776 O O . LEU A 1 94 ? -27.867 -18.466 34.898 1.00 94.81 94 LEU A O 1
ATOM 780 N N . GLN A 1 95 ? -28.043 -16.373 35.676 1.00 95.31 95 GLN A N 1
ATOM 781 C CA . GLN A 1 95 ? -28.441 -15.772 34.406 1.00 95.31 95 GLN A CA 1
ATOM 782 C C . GLN A 1 95 ? -27.242 -15.064 33.788 1.00 95.31 95 GLN A C 1
ATOM 784 O O . GLN A 1 95 ? -26.614 -14.220 34.426 1.00 95.31 95 GLN A O 1
ATOM 789 N N . HIS A 1 96 ? -26.927 -15.377 32.539 1.00 96.12 96 HIS A N 1
ATOM 790 C CA . HIS A 1 96 ? -25.851 -14.741 31.793 1.00 96.12 96 HIS A CA 1
ATOM 791 C C . HIS A 1 96 ? -26.419 -13.857 30.692 1.00 96.12 96 HIS A C 1
ATOM 793 O O . HIS A 1 96 ? -27.330 -14.270 29.981 1.00 96.12 96 HIS A O 1
ATOM 799 N N . ALA A 1 97 ? -25.845 -12.672 30.516 1.00 95.69 97 ALA A N 1
ATOM 800 C CA . ALA A 1 97 ? -26.150 -11.802 29.387 1.00 95.69 97 ALA A CA 1
ATOM 801 C C . ALA A 1 97 ? -24.859 -11.297 28.759 1.00 95.69 97 ALA A C 1
ATOM 803 O O . ALA A 1 97 ? -23.863 -11.076 29.455 1.00 95.69 97 ALA A O 1
ATOM 804 N N . THR A 1 98 ? -24.888 -11.078 27.450 1.00 94.19 98 THR A N 1
ATOM 805 C CA . THR A 1 98 ? -23.817 -10.375 26.748 1.00 94.19 98 THR A CA 1
ATOM 806 C C . THR A 1 98 ? -24.396 -9.117 26.136 1.00 94.19 98 THR A C 1
ATOM 808 O O . THR A 1 98 ? -25.364 -9.181 25.389 1.00 94.19 98 THR A O 1
ATOM 811 N N . TRP A 1 99 ? -23.794 -7.979 26.454 1.00 93.19 99 TRP A N 1
ATOM 812 C CA . TRP A 1 99 ? -24.105 -6.701 25.834 1.00 93.19 99 TRP A CA 1
ATOM 813 C C . TRP A 1 99 ? -22.867 -6.195 25.104 1.00 93.19 99 TRP A C 1
ATOM 815 O O . TRP A 1 99 ? -21.746 -6.337 25.599 1.00 93.19 99 TRP A O 1
ATOM 825 N N . ILE A 1 100 ? -23.061 -5.630 23.918 1.00 90.56 100 ILE A N 1
ATOM 826 C CA . ILE A 1 100 ? -21.975 -5.136 23.078 1.00 90.56 100 ILE A CA 1
ATOM 827 C C . ILE A 1 100 ? -22.139 -3.631 22.932 1.00 90.56 100 ILE A C 1
ATOM 829 O O . ILE A 1 100 ? -23.157 -3.167 22.426 1.00 90.56 100 ILE A O 1
ATOM 833 N N . ASP A 1 101 ? -21.111 -2.883 23.327 1.00 89.81 101 ASP A N 1
ATOM 834 C CA . ASP A 1 101 ? -21.081 -1.437 23.137 1.00 89.81 101 ASP A CA 1
ATOM 835 C C . ASP A 1 101 ? -21.178 -1.106 21.639 1.00 89.81 101 ASP A C 1
ATOM 837 O O . ASP A 1 101 ? -20.281 -1.482 20.878 1.00 89.81 101 ASP A O 1
ATOM 841 N N . PRO A 1 102 ? -22.214 -0.383 21.185 1.00 87.12 102 PRO A N 1
ATOM 842 C CA . PRO A 1 102 ? -22.429 -0.142 19.760 1.00 87.12 102 PRO A CA 1
ATOM 843 C C . PRO A 1 102 ? -21.394 0.811 19.145 1.00 87.12 102 PRO A C 1
ATOM 845 O O . PRO A 1 102 ? -21.191 0.815 17.930 1.00 87.12 102 PRO A O 1
ATOM 848 N N . LYS A 1 103 ? -20.725 1.635 19.957 1.00 86.69 103 LYS A N 1
ATOM 849 C CA . LYS A 1 103 ? -19.759 2.640 19.507 1.00 86.69 103 LYS A CA 1
ATOM 850 C C . LYS A 1 103 ? -18.357 2.059 19.363 1.00 86.69 103 LYS A C 1
ATOM 852 O O . LYS A 1 103 ? -17.666 2.354 18.383 1.00 86.69 103 LYS A O 1
ATOM 857 N N . TYR A 1 104 ? -17.930 1.271 20.342 1.00 86.44 104 TYR A N 1
ATOM 858 C CA . TYR A 1 104 ? -16.569 0.744 20.424 1.00 86.44 104 TYR A CA 1
ATOM 859 C C . TYR A 1 104 ? -16.483 -0.758 20.166 1.00 86.44 104 TYR A C 1
ATOM 861 O O . TYR A 1 104 ? -15.385 -1.249 19.916 1.00 86.44 104 TYR A O 1
ATOM 869 N N . ASN A 1 105 ? -17.608 -1.474 20.171 1.00 88.19 105 ASN A N 1
ATOM 870 C CA . ASN A 1 105 ? -17.672 -2.932 20.085 1.00 88.19 105 ASN A CA 1
ATOM 871 C C . ASN A 1 105 ? -16.968 -3.604 21.283 1.00 88.19 105 ASN A C 1
ATOM 873 O O . ASN A 1 105 ? -16.170 -4.529 21.127 1.00 88.19 105 ASN A O 1
ATOM 877 N N . ILE A 1 106 ? -17.190 -3.078 22.493 1.00 89.88 106 ILE A N 1
ATOM 878 C CA . ILE A 1 106 ? -16.713 -3.675 23.749 1.00 89.88 106 ILE A CA 1
ATOM 879 C C . ILE A 1 106 ? -17.733 -4.723 24.185 1.00 89.88 106 ILE A C 1
ATOM 881 O O . ILE A 1 106 ? -18.901 -4.406 24.377 1.00 89.88 106 ILE A O 1
ATOM 885 N N . GLU A 1 107 ? -17.294 -5.963 24.371 1.00 91.44 107 GLU A N 1
ATOM 886 C CA . GLU A 1 107 ? -18.159 -7.031 24.864 1.00 91.44 107 GLU A CA 1
ATOM 887 C C . GLU A 1 107 ? -18.197 -6.993 26.398 1.00 91.44 107 GLU A C 1
ATOM 889 O O . GLU A 1 107 ? -17.164 -7.114 27.063 1.00 91.44 107 GLU A O 1
ATOM 894 N N . HIS A 1 108 ? -19.387 -6.859 26.974 1.00 93.31 108 HIS A N 1
ATOM 895 C CA . HIS A 1 108 ? -19.632 -6.934 28.408 1.00 93.31 108 HIS A CA 1
ATOM 896 C C . HIS A 1 108 ? -20.454 -8.179 28.720 1.00 93.31 108 HIS A C 1
ATOM 898 O O . HIS A 1 108 ? -21.582 -8.330 28.258 1.00 93.31 108 HIS A O 1
ATOM 904 N N . LYS A 1 109 ? -19.881 -9.072 29.526 1.00 94.62 109 LYS A N 1
ATOM 905 C CA . LYS A 1 109 ? -20.529 -10.299 29.990 1.00 94.62 109 LYS A CA 1
ATOM 906 C C . LYS A 1 109 ? -20.991 -10.090 31.413 1.00 94.62 109 LYS A C 1
ATOM 908 O O . LYS A 1 109 ? -20.173 -9.829 32.295 1.00 94.62 109 LYS A O 1
ATOM 913 N N . PHE A 1 110 ? -22.286 -10.208 31.627 1.00 95.19 110 PHE A N 1
ATOM 914 C CA . PHE A 1 110 ? -22.906 -10.071 32.929 1.00 95.19 110 PHE A CA 1
ATOM 915 C C . PHE A 1 110 ? -23.339 -11.431 33.450 1.00 95.19 110 PHE A C 1
ATOM 917 O O . PHE A 1 110 ? -23.800 -12.282 32.690 1.00 95.19 110 PHE A O 1
ATOM 924 N N . THR A 1 111 ? -23.207 -11.606 34.759 1.00 96.06 111 THR A N 1
ATOM 925 C CA . THR A 1 111 ? -23.780 -12.729 35.492 1.00 96.06 111 THR A CA 1
ATOM 926 C C . THR A 1 111 ? -24.687 -12.175 36.574 1.00 96.06 111 THR A C 1
ATOM 928 O O . THR A 1 111 ? -24.250 -11.364 37.399 1.00 96.06 111 THR A O 1
ATOM 931 N N . PHE A 1 112 ? -25.935 -12.626 36.574 1.00 95.38 112 PHE A N 1
ATOM 932 C CA . PHE A 1 112 ? -26.968 -12.210 37.502 1.00 95.38 112 PHE A CA 1
ATOM 933 C C . PHE A 1 112 ? -27.461 -13.383 38.351 1.00 95.38 112 PHE A C 1
ATOM 935 O O . PHE A 1 112 ? -27.493 -14.529 37.901 1.00 95.38 112 PHE A O 1
ATOM 942 N N . ARG A 1 113 ? -27.892 -13.065 39.572 1.00 95.12 113 ARG A N 1
ATOM 943 C CA . ARG A 1 113 ? -28.687 -13.934 40.447 1.00 95.12 113 ARG A CA 1
ATOM 944 C C . ARG A 1 113 ? -29.837 -13.103 40.998 1.00 95.12 113 ARG A C 1
ATOM 946 O O . ARG A 1 113 ? -29.586 -12.041 41.560 1.00 95.12 113 ARG A O 1
ATOM 953 N N . ASP A 1 114 ? -31.074 -13.542 40.780 1.00 93.12 114 ASP A N 1
ATOM 954 C CA . ASP A 1 114 ? -32.288 -12.836 41.223 1.00 93.12 114 ASP A CA 1
ATOM 955 C C . ASP A 1 114 ? -32.320 -11.344 40.813 1.00 93.12 114 ASP A C 1
ATOM 957 O O . ASP A 1 114 ? -32.699 -10.464 41.584 1.00 93.12 114 ASP A O 1
ATOM 961 N N . GLY A 1 115 ? -31.847 -11.030 39.599 1.00 89.81 115 GLY A N 1
ATOM 962 C CA . GLY A 1 115 ? -31.766 -9.655 39.081 1.00 89.81 115 GLY A CA 1
ATOM 963 C C . GLY A 1 115 ? -30.624 -8.795 39.651 1.00 89.81 115 GLY A C 1
ATOM 964 O O . GLY A 1 115 ? -30.504 -7.619 39.293 1.00 89.81 115 GLY A O 1
ATOM 965 N N . ILE A 1 116 ? -29.764 -9.353 40.508 1.00 94.50 116 ILE A N 1
ATOM 966 C CA . ILE A 1 116 ? -28.569 -8.700 41.064 1.00 94.50 116 ILE A CA 1
ATOM 967 C C . ILE A 1 116 ? -27.349 -9.069 40.222 1.00 94.50 116 ILE A C 1
ATOM 969 O O . ILE A 1 116 ? -27.103 -10.247 39.977 1.00 94.50 116 ILE A O 1
ATOM 973 N N . VAL A 1 117 ? -26.541 -8.080 39.827 1.00 93.62 117 VAL A 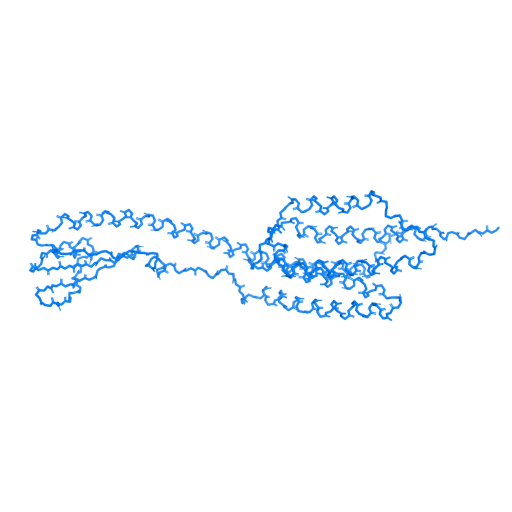N 1
ATOM 974 C CA . VAL A 1 117 ? -25.247 -8.326 39.168 1.00 93.62 117 VAL A CA 1
ATOM 975 C C . VAL A 1 117 ? -24.275 -8.910 40.192 1.00 93.62 117 VAL A C 1
ATOM 977 O O . VAL A 1 117 ? -23.937 -8.248 41.177 1.00 93.62 117 VAL A O 1
ATOM 980 N N . ILE A 1 118 ? -23.806 -10.133 39.947 1.00 94.12 118 ILE A N 1
ATOM 981 C CA . ILE A 1 118 ? -22.813 -10.823 40.785 1.00 94.12 118 ILE A CA 1
ATOM 982 C C . ILE A 1 118 ? -21.478 -11.039 40.065 1.00 94.12 118 ILE A C 1
ATOM 984 O O . ILE A 1 118 ? -20.456 -11.203 40.728 1.00 94.12 118 ILE A O 1
ATOM 988 N N . GLY A 1 119 ? -21.456 -10.966 38.732 1.00 92.25 119 GLY A N 1
ATOM 989 C CA . GLY A 1 119 ? -20.245 -11.104 37.928 1.00 92.25 119 GLY A CA 1
ATOM 990 C C . GLY A 1 119 ? -20.235 -10.163 36.729 1.00 92.25 119 GLY A C 1
ATOM 991 O O . GLY A 1 119 ? -21.274 -9.888 36.128 1.00 92.25 119 GLY A O 1
ATOM 992 N N . HIS A 1 120 ? -19.041 -9.679 36.382 1.00 94.38 120 HIS A N 1
ATOM 993 C CA . HIS A 1 120 ? -18.799 -8.852 35.203 1.00 94.38 120 HIS A CA 1
ATOM 994 C C . HIS A 1 120 ? -17.471 -9.230 34.553 1.00 94.38 120 HIS A C 1
ATOM 996 O O . HIS A 1 120 ? -16.416 -9.179 35.185 1.00 94.38 120 HIS A O 1
ATOM 1002 N N . GLY A 1 121 ? -17.532 -9.603 33.280 1.00 91.81 121 GLY A N 1
ATOM 1003 C CA . GLY A 1 121 ? -16.380 -9.809 32.415 1.00 91.81 121 GLY A CA 1
ATOM 1004 C C . GLY A 1 121 ? -16.388 -8.794 31.279 1.00 91.81 121 GLY A C 1
ATOM 1005 O O . GLY A 1 121 ? -17.445 -8.386 30.807 1.00 91.81 121 GLY A O 1
ATOM 1006 N N . THR A 1 122 ? -15.205 -8.397 30.812 1.00 90.38 122 THR A N 1
ATOM 1007 C CA . THR A 1 122 ? -15.083 -7.524 29.637 1.00 90.38 122 THR A CA 1
ATOM 1008 C C . THR A 1 122 ? -14.161 -8.143 28.599 1.00 90.38 122 THR A C 1
ATOM 1010 O O . THR A 1 122 ? -12.976 -8.366 28.855 1.00 90.38 122 THR A O 1
ATOM 1013 N N . GLY A 1 123 ? -14.708 -8.401 27.415 1.00 82.19 123 GLY A N 1
ATOM 1014 C CA . GLY A 1 123 ? -13.960 -8.742 26.217 1.00 82.19 123 GLY A CA 1
ATOM 1015 C C . GLY A 1 123 ? -13.578 -7.460 25.488 1.00 82.19 123 GLY A C 1
ATOM 1016 O O . GLY A 1 123 ? -14.422 -6.791 24.899 1.00 82.19 123 GLY A O 1
ATOM 1017 N N . TRP A 1 124 ? -12.298 -7.094 25.535 1.00 75.69 124 TRP A N 1
ATOM 1018 C CA . TRP A 1 124 ? -11.762 -6.002 24.724 1.00 75.69 124 TRP A CA 1
ATOM 1019 C C . TRP A 1 124 ? -10.458 -6.424 24.076 1.00 75.69 124 TRP A C 1
ATOM 1021 O O . TRP A 1 124 ? -9.575 -6.966 24.742 1.00 75.69 124 TRP A O 1
ATOM 1031 N N . GLY A 1 125 ? -10.319 -6.129 22.790 1.00 67.75 125 GLY A N 1
ATOM 1032 C CA . GLY A 1 125 ? -9.062 -6.304 22.094 1.00 67.75 125 GLY A CA 1
ATOM 1033 C C . GLY A 1 125 ? -9.111 -5.725 20.687 1.00 67.75 125 GLY A C 1
ATOM 1034 O O . GLY A 1 125 ? -10.187 -5.423 20.178 1.00 67.75 125 GLY A O 1
ATOM 1035 N N . PRO A 1 126 ? -7.957 -5.633 20.009 1.00 65.38 126 PRO A N 1
ATOM 1036 C CA . PRO A 1 126 ? -7.877 -5.081 18.659 1.00 65.38 126 PRO A CA 1
ATOM 1037 C C . PRO A 1 126 ? -8.871 -5.731 17.688 1.00 65.38 126 PRO A C 1
ATOM 1039 O O . PRO A 1 126 ? -9.414 -5.064 16.819 1.00 65.38 126 PRO A O 1
ATOM 1042 N N . ARG A 1 127 ? -9.170 -7.025 17.865 1.00 70.94 127 ARG A N 1
ATOM 1043 C CA . ARG A 1 127 ? -10.106 -7.766 17.008 1.00 70.94 127 ARG A CA 1
ATOM 1044 C C . ARG A 1 127 ? -11.531 -7.209 17.012 1.00 70.94 127 ARG A C 1
ATOM 1046 O O . ARG A 1 127 ? -12.166 -7.274 15.967 1.00 70.94 127 ARG A O 1
ATOM 1053 N N . SER A 1 128 ? -12.028 -6.664 18.124 1.00 74.00 128 SER A N 1
ATOM 1054 C CA . SER A 1 128 ? -13.401 -6.151 18.173 1.00 74.00 128 SER A CA 1
ATOM 1055 C C . SER A 1 128 ? -13.530 -4.818 17.434 1.00 74.00 128 SER A C 1
ATOM 1057 O O . SER A 1 128 ? -14.423 -4.661 16.605 1.00 74.00 128 SER A O 1
ATOM 1059 N N . VAL A 1 129 ? -12.565 -3.911 17.607 1.00 75.69 129 VAL A N 1
ATOM 1060 C CA . VAL A 1 129 ? -12.492 -2.660 16.831 1.00 75.69 129 VAL A CA 1
ATOM 1061 C C . VAL A 1 129 ? -12.316 -2.949 15.336 1.00 75.69 129 VAL A C 1
ATOM 1063 O O . VAL A 1 129 ? -12.963 -2.320 14.499 1.00 75.69 129 VAL A O 1
ATOM 1066 N N . LEU A 1 130 ? -11.483 -3.935 14.987 1.00 78.56 130 LEU A N 1
ATOM 1067 C CA . LEU A 1 130 ? -11.252 -4.343 13.597 1.00 78.56 130 LEU A CA 1
ATOM 1068 C C . LEU A 1 130 ? -12.479 -4.989 12.938 1.00 78.56 130 LEU A C 1
ATOM 1070 O O . LEU A 1 130 ? -12.609 -4.897 11.720 1.00 78.56 130 LEU A O 1
ATOM 1074 N N . ALA A 1 131 ? -13.366 -5.626 13.708 1.00 79.31 131 ALA A N 1
ATOM 1075 C CA . ALA A 1 131 ? -14.602 -6.199 13.176 1.00 79.31 131 ALA A CA 1
ATOM 1076 C C . ALA A 1 131 ? -15.575 -5.107 12.698 1.00 79.31 131 ALA A C 1
ATOM 1078 O O . ALA A 1 131 ? -16.218 -5.265 11.664 1.00 79.31 131 ALA A O 1
ATOM 1079 N N . THR A 1 132 ? -15.639 -3.980 13.411 1.00 81.75 132 THR A N 1
ATOM 1080 C CA . THR A 1 132 ? -16.485 -2.829 13.050 1.00 81.75 132 THR A CA 1
ATOM 1081 C C . THR A 1 132 ? -15.823 -1.929 12.006 1.00 81.75 132 THR A C 1
ATOM 1083 O O . THR A 1 132 ? -16.495 -1.355 11.151 1.00 81.75 132 THR A O 1
ATOM 1086 N N . TYR A 1 133 ? -14.495 -1.806 12.056 1.00 84.56 133 TYR A N 1
ATOM 1087 C CA . TYR A 1 133 ? -13.713 -0.947 11.170 1.00 84.56 133 TYR A CA 1
ATOM 1088 C C . TYR A 1 133 ? -12.661 -1.771 10.418 1.00 84.56 133 TYR A C 1
ATOM 1090 O O . TYR A 1 133 ? -11.471 -1.700 10.751 1.00 84.56 133 TYR A O 1
ATOM 1098 N N . PRO A 1 134 ? -13.071 -2.547 9.397 1.00 86.38 134 PRO A N 1
ATOM 1099 C CA . PRO A 1 134 ? -12.161 -3.420 8.672 1.00 86.38 134 PRO A CA 1
ATOM 1100 C C . PRO A 1 134 ? -11.019 -2.621 8.044 1.00 86.38 134 PRO A C 1
ATOM 1102 O O . PRO A 1 134 ? -11.190 -1.481 7.602 1.00 86.38 134 PRO A O 1
ATOM 1105 N N . ARG A 1 135 ? -9.831 -3.230 8.024 1.00 85.38 135 ARG A N 1
ATOM 1106 C CA . ARG A 1 135 ? -8.638 -2.622 7.434 1.00 85.38 135 ARG A CA 1
ATOM 1107 C C . ARG A 1 135 ? -8.845 -2.430 5.927 1.00 85.38 135 ARG A C 1
ATOM 1109 O O . ARG A 1 135 ? -9.235 -3.393 5.265 1.00 85.38 135 ARG A O 1
ATOM 1116 N N . PRO A 1 136 ? -8.563 -1.239 5.366 1.00 85.81 136 PRO A N 1
ATOM 1117 C CA . PRO A 1 136 ? -8.565 -1.061 3.922 1.00 85.81 136 PRO A CA 1
ATOM 1118 C C . PRO A 1 136 ? -7.513 -1.975 3.285 1.00 85.81 136 PRO A C 1
ATOM 1120 O O . PRO A 1 136 ? -6.492 -2.294 3.902 1.00 85.81 136 PRO A O 1
ATOM 1123 N N . ALA A 1 137 ? -7.749 -2.395 2.043 1.00 81.25 137 ALA A N 1
ATOM 1124 C CA . ALA A 1 137 ? -6.743 -3.132 1.287 1.00 81.25 137 ALA A CA 1
ATOM 1125 C C . ALA A 1 137 ? -5.439 -2.320 1.241 1.00 81.25 137 ALA A C 1
ATOM 1127 O O . ALA A 1 137 ? -5.477 -1.104 1.069 1.00 81.25 137 ALA A O 1
ATOM 1128 N N . ASN A 1 138 ? -4.292 -2.984 1.420 1.00 72.00 138 ASN A N 1
ATOM 1129 C CA . ASN A 1 138 ? -3.015 -2.276 1.504 1.00 72.00 138 ASN A CA 1
ATOM 1130 C C . ASN A 1 138 ? -2.742 -1.486 0.210 1.00 72.00 138 ASN A C 1
ATOM 1132 O O . ASN A 1 138 ? -2.569 -0.275 0.234 1.00 72.00 138 ASN A O 1
ATOM 1136 N N . PHE A 1 139 ? -2.759 -2.161 -0.933 1.00 76.81 139 PHE A N 1
ATOM 1137 C CA . PHE A 1 139 ? -2.646 -1.513 -2.233 1.00 76.81 139 PHE A CA 1
ATOM 1138 C C . PHE A 1 139 ? -3.523 -2.260 -3.221 1.00 76.81 139 PHE A C 1
ATOM 1140 O O . PHE A 1 139 ? -3.574 -3.496 -3.181 1.00 76.81 139 PHE A O 1
ATOM 1147 N N . SER A 1 140 ? -4.211 -1.527 -4.094 1.00 69.81 140 SER A N 1
ATOM 1148 C CA . SER A 1 140 ? -5.005 -2.161 -5.142 1.00 69.81 140 SER A CA 1
ATOM 1149 C C . SER A 1 140 ? -4.088 -2.908 -6.113 1.00 69.81 140 SER A C 1
ATOM 1151 O O . SER A 1 140 ? -3.311 -2.296 -6.847 1.00 69.81 140 SER A O 1
ATOM 1153 N N . ARG A 1 141 ? -4.167 -4.246 -6.096 1.00 73.31 141 ARG A N 1
ATOM 1154 C CA . ARG A 1 141 ? -3.491 -5.125 -7.068 1.00 73.31 141 ARG A CA 1
ATOM 1155 C C . ARG A 1 141 ? -4.356 -5.471 -8.278 1.00 73.31 141 ARG A C 1
ATOM 1157 O O . ARG A 1 141 ? -3.910 -6.153 -9.185 1.00 73.31 141 ARG A O 1
ATOM 1164 N N . SER A 1 142 ? -5.606 -5.028 -8.269 1.00 78.88 142 SER A N 1
ATOM 1165 C CA . SER A 1 142 ? -6.577 -5.283 -9.329 1.00 78.88 142 SER A CA 1
ATOM 1166 C C . SER A 1 142 ? -6.940 -4.015 -10.100 1.00 78.88 142 SER A C 1
ATOM 1168 O O . SER A 1 142 ? -7.895 -4.034 -10.872 1.00 78.88 142 SER A O 1
ATOM 1170 N N . SER A 1 143 ? -6.225 -2.902 -9.885 1.00 80.62 143 SER A N 1
ATOM 1171 C CA . SER A 1 143 ? -6.463 -1.680 -10.654 1.00 80.62 143 SER A CA 1
ATOM 1172 C C . SER A 1 143 ? -5.946 -1.816 -12.084 1.00 80.62 143 SER A C 1
ATOM 1174 O O . SER A 1 143 ? -5.001 -2.556 -12.369 1.00 80.62 143 SER A O 1
ATOM 1176 N N . GLU A 1 144 ? -6.538 -1.044 -12.993 1.00 79.44 144 GLU A N 1
ATOM 1177 C CA . GLU A 1 144 ? -6.052 -0.926 -14.370 1.00 79.44 144 GLU A CA 1
ATOM 1178 C C . GLU A 1 144 ? -4.592 -0.448 -14.410 1.00 79.44 144 GLU A C 1
ATOM 1180 O O . GLU A 1 144 ? -3.811 -0.927 -15.229 1.00 79.44 144 GLU A O 1
ATOM 1185 N N . ALA A 1 145 ? -4.188 0.438 -13.487 1.00 73.69 145 ALA A N 1
ATOM 1186 C CA . ALA A 1 145 ? -2.804 0.897 -13.380 1.00 73.69 145 ALA A CA 1
ATOM 1187 C C . ALA A 1 145 ? -1.841 -0.249 -13.047 1.00 73.69 145 ALA A C 1
ATOM 1189 O O . ALA A 1 145 ? -0.738 -0.300 -13.589 1.00 73.69 145 ALA A O 1
ATOM 1190 N N . GLU A 1 146 ? -2.254 -1.160 -12.161 1.00 81.50 146 GLU A N 1
ATOM 1191 C CA . GLU A 1 146 ? -1.464 -2.338 -11.816 1.00 81.50 146 GLU A CA 1
ATOM 1192 C C . GLU A 1 146 ? -1.336 -3.284 -13.008 1.00 81.50 146 GLU A C 1
ATOM 1194 O O . GLU A 1 146 ? -0.228 -3.688 -13.349 1.00 81.50 146 GLU A O 1
ATOM 1199 N N . SER A 1 147 ? -2.442 -3.553 -13.706 1.00 81.62 147 SER A N 1
ATOM 1200 C CA . SER A 1 147 ? -2.427 -4.390 -14.909 1.00 81.62 147 SER A CA 1
ATOM 1201 C C . SER A 1 147 ? -1.502 -3.815 -15.989 1.00 81.62 147 SER A C 1
ATOM 1203 O O . SER A 1 147 ? -0.670 -4.531 -16.548 1.00 81.62 147 SER A O 1
ATOM 1205 N N . ILE A 1 148 ? -1.569 -2.502 -16.234 1.00 77.75 148 ILE A N 1
ATOM 1206 C CA . ILE A 1 148 ? -0.682 -1.813 -17.180 1.00 77.75 148 ILE A CA 1
ATOM 1207 C C . ILE A 1 148 ? 0.782 -1.916 -16.734 1.00 77.75 148 ILE A C 1
ATOM 1209 O O . ILE A 1 148 ? 1.655 -2.164 -17.565 1.00 77.75 148 ILE A O 1
ATOM 1213 N N . ARG A 1 149 ? 1.072 -1.740 -15.440 1.00 84.19 149 ARG A N 1
ATOM 1214 C CA . ARG A 1 149 ? 2.428 -1.857 -14.883 1.00 84.19 149 ARG A CA 1
ATOM 1215 C C . ARG A 1 149 ? 2.998 -3.261 -15.086 1.00 84.19 149 ARG A C 1
ATOM 1217 O O . ARG A 1 149 ? 4.122 -3.380 -15.569 1.00 84.19 149 ARG A O 1
ATOM 1224 N N . GLU A 1 150 ? 2.236 -4.300 -14.753 1.00 84.12 150 GLU A N 1
ATOM 1225 C CA . GLU A 1 150 ? 2.657 -5.700 -14.883 1.00 84.12 150 GLU A CA 1
ATOM 1226 C C . GLU A 1 150 ? 2.894 -6.093 -16.347 1.00 84.12 150 GLU A C 1
ATOM 1228 O O . GLU A 1 150 ? 3.935 -6.669 -16.674 1.00 84.12 150 GLU A O 1
ATOM 1233 N N . ILE A 1 151 ? 1.980 -5.714 -17.247 1.00 82.12 151 ILE A N 1
ATOM 1234 C CA . ILE A 1 151 ? 2.133 -5.951 -18.689 1.00 82.12 151 ILE A CA 1
ATOM 1235 C C . ILE A 1 151 ? 3.367 -5.216 -19.218 1.00 82.12 151 ILE A C 1
ATOM 1237 O O . ILE A 1 151 ? 4.193 -5.816 -19.908 1.00 82.12 151 ILE A O 1
ATOM 1241 N N . ASN A 1 152 ? 3.529 -3.932 -18.878 1.00 80.56 152 ASN A N 1
ATOM 1242 C CA . ASN A 1 152 ? 4.683 -3.141 -19.304 1.00 80.56 152 ASN A CA 1
ATOM 1243 C C . ASN A 1 152 ? 5.992 -3.741 -18.804 1.00 80.56 152 ASN A C 1
ATOM 1245 O O . ASN A 1 152 ? 6.959 -3.775 -19.559 1.00 80.56 152 ASN A O 1
ATOM 1249 N N . LEU A 1 153 ? 6.025 -4.233 -17.566 1.00 85.06 153 LEU A N 1
ATOM 1250 C CA . LEU A 1 153 ? 7.200 -4.875 -16.998 1.00 85.06 153 LEU A CA 1
ATOM 1251 C C . LEU A 1 153 ? 7.578 -6.144 -17.773 1.00 85.06 153 LEU A C 1
ATOM 1253 O O . LEU A 1 153 ? 8.718 -6.268 -18.225 1.00 85.06 153 LEU A O 1
ATOM 1257 N N . GLY A 1 154 ? 6.625 -7.063 -17.960 1.00 81.50 154 GLY A N 1
ATOM 1258 C CA . GLY A 1 154 ? 6.858 -8.309 -18.692 1.00 81.50 154 GLY A CA 1
ATOM 1259 C C . GLY A 1 154 ? 7.319 -8.046 -20.127 1.00 81.50 154 GLY A C 1
ATOM 1260 O O . GLY A 1 154 ? 8.346 -8.571 -20.564 1.00 81.50 154 GLY A O 1
ATOM 1261 N N . CYS A 1 155 ? 6.620 -7.152 -20.832 1.00 84.75 155 CYS A N 1
ATOM 1262 C CA . CYS A 1 155 ? 6.991 -6.723 -22.178 1.00 84.75 155 CYS A CA 1
ATOM 1263 C C . CYS A 1 155 ? 8.378 -6.071 -22.213 1.00 84.75 155 CYS A C 1
ATOM 1265 O O . CYS A 1 155 ? 9.171 -6.384 -23.096 1.00 84.75 155 CYS A O 1
ATOM 1267 N N . ALA A 1 156 ? 8.699 -5.193 -21.261 1.00 85.56 156 ALA A N 1
ATOM 1268 C CA . ALA A 1 156 ? 9.980 -4.497 -21.210 1.00 85.56 156 ALA A CA 1
ATOM 1269 C C . ALA A 1 156 ? 11.154 -5.459 -21.009 1.00 85.56 156 ALA A C 1
ATOM 1271 O O . ALA A 1 156 ? 12.150 -5.342 -21.720 1.00 85.56 156 ALA A O 1
ATOM 1272 N N . ILE A 1 157 ? 11.037 -6.436 -20.106 1.00 87.88 157 ILE A N 1
ATOM 1273 C CA . ILE A 1 157 ? 12.087 -7.439 -19.882 1.00 87.88 157 ILE A CA 1
ATOM 1274 C C . ILE A 1 157 ? 12.293 -8.282 -21.145 1.00 87.88 157 ILE A C 1
ATOM 1276 O O . ILE A 1 157 ? 13.421 -8.415 -21.621 1.00 87.88 157 ILE A O 1
ATOM 1280 N N . ILE A 1 158 ? 11.210 -8.810 -21.727 1.00 91.81 158 ILE A N 1
ATOM 1281 C CA . ILE A 1 158 ? 11.284 -9.640 -22.938 1.00 91.81 158 ILE A CA 1
ATOM 1282 C C . ILE A 1 158 ? 11.901 -8.841 -24.090 1.00 91.81 158 ILE A C 1
ATOM 1284 O O . ILE A 1 158 ? 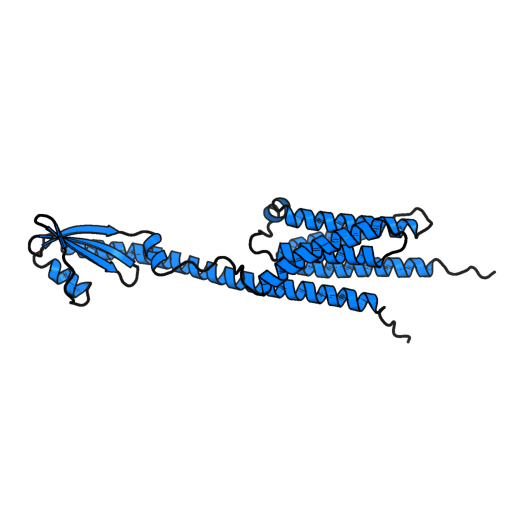12.853 -9.303 -24.722 1.00 91.81 158 ILE A O 1
ATOM 1288 N N . LEU A 1 159 ? 11.401 -7.631 -24.350 1.00 90.44 159 LEU A N 1
ATOM 1289 C CA . LEU A 1 159 ? 11.919 -6.769 -25.410 1.00 90.44 159 LEU A CA 1
ATOM 1290 C C . LEU A 1 159 ? 13.375 -6.384 -25.160 1.00 90.44 159 LEU A C 1
ATOM 1292 O O . LEU A 1 159 ? 14.157 -6.371 -26.103 1.00 90.44 159 LEU A O 1
ATOM 1296 N N . TRP A 1 160 ? 13.766 -6.111 -23.913 1.00 94.81 160 TRP A N 1
ATOM 1297 C CA . TRP A 1 160 ? 15.158 -5.838 -23.572 1.00 94.81 160 TRP A CA 1
ATOM 1298 C C . TRP A 1 160 ? 16.083 -6.981 -23.982 1.00 94.81 160 TRP A C 1
ATOM 1300 O O . TRP A 1 160 ? 17.051 -6.721 -24.691 1.00 94.81 160 TRP A O 1
ATOM 1310 N N . PHE A 1 161 ? 15.764 -8.231 -23.627 1.00 95.75 161 PHE A N 1
ATOM 1311 C CA . PHE A 1 161 ? 16.581 -9.382 -24.026 1.00 95.75 161 PHE A CA 1
ATOM 1312 C C . PHE A 1 161 ? 16.716 -9.484 -25.547 1.00 95.75 161 PHE A C 1
ATOM 1314 O O . PHE A 1 161 ? 17.824 -9.634 -26.058 1.00 95.75 161 PHE A O 1
ATOM 1321 N N . HIS A 1 162 ? 15.610 -9.347 -26.281 1.00 94.12 162 HIS A N 1
ATOM 1322 C CA . HIS A 1 162 ? 15.629 -9.427 -27.743 1.00 94.12 162 HIS A CA 1
ATOM 1323 C C . HIS A 1 162 ? 16.456 -8.297 -28.364 1.00 94.12 162 HIS A C 1
ATOM 1325 O O . HIS A 1 162 ? 17.284 -8.553 -29.234 1.00 94.12 162 HIS A O 1
ATOM 1331 N N . LEU A 1 163 ? 16.273 -7.058 -27.901 1.00 90.50 163 LEU A N 1
ATOM 1332 C CA . LEU A 1 163 ? 16.994 -5.889 -28.406 1.00 90.50 163 LEU A CA 1
ATOM 1333 C C . LEU A 1 163 ? 18.481 -5.946 -28.056 1.00 90.50 163 LEU A C 1
ATOM 1335 O O . LEU A 1 163 ? 19.317 -5.633 -28.899 1.00 90.50 163 LEU A O 1
ATOM 1339 N N . PHE A 1 164 ? 18.821 -6.383 -26.845 1.00 91.31 164 PHE A N 1
ATOM 1340 C CA . PHE A 1 164 ? 20.200 -6.519 -26.392 1.00 91.31 164 PHE A CA 1
ATOM 1341 C C . PHE A 1 164 ? 20.940 -7.617 -27.169 1.00 91.31 164 PHE A C 1
ATOM 1343 O O . PHE A 1 164 ? 22.013 -7.364 -27.715 1.00 91.31 164 PHE A O 1
ATOM 1350 N N . LEU A 1 165 ? 20.347 -8.808 -27.308 1.00 93.25 165 LEU A N 1
ATOM 1351 C CA . LEU A 1 165 ? 20.939 -9.916 -28.069 1.00 93.25 165 LEU A CA 1
ATOM 1352 C C . LEU A 1 165 ? 21.037 -9.602 -29.567 1.00 93.25 165 LEU A C 1
ATOM 1354 O O . LEU A 1 165 ? 22.076 -9.841 -30.183 1.00 93.25 165 LEU A O 1
ATOM 1358 N N . ALA A 1 166 ? 19.989 -9.018 -30.154 1.00 91.00 166 ALA A N 1
ATOM 1359 C CA . ALA A 1 166 ? 20.022 -8.577 -31.546 1.00 91.00 166 ALA A CA 1
ATOM 1360 C C . ALA A 1 166 ? 21.057 -7.465 -31.752 1.00 91.00 166 ALA A C 1
ATOM 1362 O O . ALA A 1 166 ? 21.723 -7.433 -32.789 1.00 91.00 166 ALA A O 1
ATOM 1363 N N . SER A 1 167 ? 21.222 -6.575 -30.766 1.00 88.19 167 SER A N 1
ATOM 1364 C CA . SER A 1 167 ? 22.282 -5.578 -30.793 1.00 88.19 167 SER A CA 1
ATOM 1365 C C . SER A 1 167 ? 23.628 -6.279 -30.871 1.00 88.19 167 SER A C 1
ATOM 1367 O O . SER A 1 167 ? 24.320 -6.052 -31.850 1.00 88.19 167 SER A O 1
ATOM 1369 N N . LEU A 1 168 ? 23.956 -7.219 -29.978 1.00 88.12 168 LEU A N 1
ATOM 1370 C CA . LEU A 1 168 ? 25.218 -7.977 -30.027 1.00 88.12 168 LEU A CA 1
ATOM 1371 C C . LEU A 1 168 ? 25.476 -8.660 -31.382 1.00 88.12 168 LEU A C 1
ATOM 1373 O O . LEU A 1 168 ? 26.607 -8.638 -31.866 1.00 88.12 168 LEU A O 1
ATOM 1377 N N . ALA A 1 169 ? 24.439 -9.215 -32.014 1.00 89.88 169 ALA A N 1
ATOM 1378 C CA . ALA A 1 169 ? 24.544 -9.922 -33.292 1.00 89.88 169 ALA A CA 1
ATOM 1379 C C . ALA A 1 169 ? 24.688 -9.005 -34.525 1.00 89.88 169 ALA A C 1
ATOM 1381 O O . ALA A 1 169 ? 25.122 -9.460 -35.583 1.00 89.88 169 ALA A O 1
ATOM 1382 N N . THR A 1 170 ? 24.326 -7.724 -34.423 1.00 85.00 170 THR A N 1
ATOM 1383 C CA . THR A 1 170 ? 24.326 -6.783 -35.556 1.00 85.00 170 THR A CA 1
ATOM 1384 C C . THR A 1 170 ? 25.356 -5.683 -35.345 1.00 85.00 170 THR A C 1
ATOM 1386 O O . THR A 1 170 ? 25.373 -5.057 -34.298 1.00 85.00 170 THR A O 1
ATOM 1389 N N . LYS A 1 171 ? 26.229 -5.409 -36.323 1.00 73.06 171 LYS A N 1
ATOM 1390 C CA . LYS A 1 171 ? 27.300 -4.409 -36.142 1.00 73.06 171 LYS A CA 1
ATOM 1391 C C . LYS A 1 171 ? 26.818 -2.951 -36.136 1.00 73.06 171 LYS A C 1
ATOM 1393 O O . LYS A 1 171 ? 27.366 -2.161 -35.380 1.00 73.06 171 LYS A O 1
ATOM 1398 N N . ASP A 1 172 ? 25.768 -2.615 -36.892 1.00 69.81 172 ASP A N 1
ATOM 1399 C CA . ASP A 1 172 ? 25.436 -1.212 -37.217 1.00 69.81 172 ASP A CA 1
ATOM 1400 C C . ASP A 1 172 ? 23.994 -0.806 -36.875 1.00 69.81 172 ASP A C 1
ATOM 1402 O O . ASP A 1 172 ? 23.315 -0.105 -37.630 1.00 69.81 172 ASP A O 1
ATOM 1406 N N . SER A 1 173 ? 23.481 -1.252 -35.730 1.00 75.75 173 SER A N 1
ATOM 1407 C CA . SER A 1 173 ? 22.062 -1.090 -35.406 1.00 75.75 173 SER A CA 1
ATOM 1408 C C . SER A 1 173 ? 21.815 -0.277 -34.138 1.00 75.75 173 SER A C 1
ATOM 1410 O O . SER A 1 173 ? 21.361 -0.766 -33.106 1.00 75.75 173 SER A O 1
ATOM 1412 N N . ARG A 1 174 ? 22.043 1.033 -34.248 1.00 75.25 174 ARG A N 1
ATOM 1413 C CA . ARG A 1 174 ? 21.856 2.000 -33.153 1.00 75.25 174 ARG A CA 1
ATOM 1414 C C . ARG A 1 174 ? 20.452 1.993 -32.529 1.00 75.25 174 ARG A C 1
ATOM 1416 O O . ARG A 1 174 ? 20.296 2.301 -31.352 1.00 75.25 174 ARG A O 1
ATOM 1423 N N . TRP A 1 175 ? 19.421 1.672 -33.307 1.00 77.56 175 TRP A N 1
ATOM 1424 C CA . TRP A 1 175 ? 18.045 1.650 -32.804 1.00 77.56 175 TRP A CA 1
ATOM 1425 C C . TRP A 1 175 ? 17.796 0.485 -31.834 1.00 77.56 175 TRP A C 1
ATOM 1427 O O . TRP A 1 175 ? 16.946 0.615 -30.957 1.00 77.56 175 TRP A O 1
ATOM 1437 N N . LEU A 1 176 ? 18.557 -0.613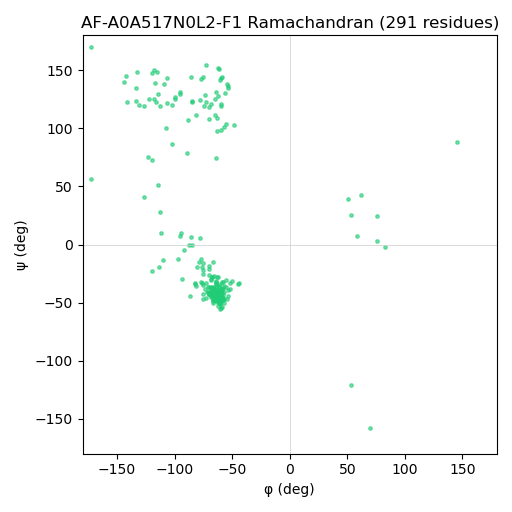 -31.944 1.00 84.12 176 LEU A N 1
ATOM 1438 C CA . LEU A 1 176 ? 18.492 -1.731 -30.999 1.00 84.12 176 LEU A CA 1
ATOM 1439 C C . LEU A 1 176 ? 19.063 -1.333 -29.637 1.00 84.12 176 LEU A C 1
ATOM 1441 O O . LEU A 1 176 ? 18.468 -1.633 -28.609 1.00 84.12 176 LEU A O 1
ATOM 1445 N N . GLU A 1 177 ? 20.178 -0.603 -29.629 1.00 81.12 177 GLU A N 1
ATOM 1446 C CA . GLU A 1 177 ? 20.834 -0.115 -28.408 1.00 81.12 177 GLU A CA 1
ATOM 1447 C C . GLU A 1 177 ? 19.965 0.922 -27.686 1.00 81.12 177 GLU A C 1
ATOM 1449 O O . GLU A 1 177 ? 19.722 0.811 -26.486 1.00 81.12 177 GLU A O 1
ATOM 1454 N N . GLU A 1 178 ? 19.440 1.906 -28.424 1.00 77.94 178 GLU A N 1
ATOM 1455 C CA . GLU A 1 178 ? 18.515 2.907 -27.877 1.00 77.94 178 GLU A CA 1
ATOM 1456 C C . GLU A 1 178 ? 17.222 2.249 -27.365 1.00 77.94 178 GLU A C 1
ATOM 1458 O O . GLU A 1 178 ? 16.737 2.595 -26.287 1.00 77.94 178 GLU A O 1
ATOM 1463 N N . GLY A 1 179 ? 16.703 1.252 -28.089 1.00 75.75 179 GLY A N 1
ATOM 1464 C CA . GLY A 1 179 ? 15.559 0.456 -27.657 1.00 75.75 179 GLY A CA 1
ATOM 1465 C C . GLY A 1 179 ? 15.834 -0.322 -26.367 1.00 75.75 179 GLY A C 1
ATOM 1466 O O . GLY A 1 179 ? 15.010 -0.281 -25.458 1.00 75.75 179 GLY A O 1
ATOM 1467 N N . ALA A 1 180 ? 16.999 -0.968 -26.251 1.00 83.75 180 ALA A N 1
ATOM 1468 C CA . ALA A 1 180 ? 17.407 -1.689 -25.045 1.00 83.75 180 ALA A CA 1
ATOM 1469 C C . ALA A 1 180 ? 17.580 -0.751 -23.835 1.00 83.75 180 ALA A C 1
ATOM 1471 O O . ALA A 1 180 ? 17.323 -1.129 -22.697 1.00 83.75 180 ALA A O 1
ATOM 1472 N N . ILE A 1 181 ? 17.991 0.501 -24.033 1.00 79.75 181 ILE A N 1
ATOM 1473 C CA . ILE A 1 181 ? 18.016 1.481 -22.935 1.00 79.75 181 ILE A CA 1
ATOM 1474 C C . ILE A 1 181 ? 16.588 1.834 -22.498 1.00 79.75 181 ILE A C 1
ATOM 1476 O O . ILE A 1 181 ? 16.296 1.853 -21.303 1.00 79.75 181 ILE A O 1
ATOM 1480 N N . ILE A 1 182 ? 15.681 2.082 -23.446 1.00 77.50 182 ILE A N 1
ATOM 1481 C CA . ILE A 1 182 ? 14.291 2.455 -23.140 1.00 77.50 182 ILE A CA 1
ATOM 1482 C C . ILE A 1 182 ? 13.549 1.330 -22.426 1.00 77.50 182 ILE A C 1
ATOM 1484 O O . ILE A 1 182 ? 12.824 1.591 -21.466 1.00 77.50 182 ILE A O 1
ATOM 1488 N N . THR A 1 183 ? 13.733 0.082 -22.847 1.00 81.38 183 THR A N 1
ATOM 1489 C CA . THR A 1 183 ? 13.097 -1.060 -22.183 1.00 81.38 183 THR A CA 1
ATOM 1490 C C . THR A 1 183 ? 13.666 -1.291 -20.784 1.00 81.38 183 THR A C 1
ATOM 1492 O O . THR A 1 183 ? 12.891 -1.536 -19.864 1.00 81.38 183 THR A O 1
ATOM 1495 N N . ALA A 1 184 ? 14.973 -1.094 -20.567 1.00 84.31 184 ALA A N 1
ATOM 1496 C CA . ALA A 1 184 ? 15.561 -1.116 -19.224 1.00 84.31 184 ALA A CA 1
ATOM 1497 C C . ALA A 1 184 ? 14.967 -0.026 -18.310 1.00 84.31 184 ALA A C 1
ATOM 1499 O O . ALA A 1 184 ? 14.593 -0.307 -17.172 1.00 84.31 184 ALA A O 1
ATOM 1500 N N . ILE A 1 185 ? 14.804 1.201 -18.822 1.00 79.94 185 ILE A N 1
ATOM 1501 C CA . ILE A 1 185 ? 14.140 2.296 -18.093 1.00 79.94 185 ILE A CA 1
ATOM 1502 C C . ILE A 1 185 ? 12.682 1.934 -17.789 1.00 79.94 185 ILE A C 1
ATOM 1504 O O . ILE A 1 185 ? 12.224 2.146 -16.672 1.00 79.94 185 ILE A O 1
ATOM 1508 N N . THR A 1 186 ? 11.962 1.364 -18.756 1.00 80.81 186 THR A N 1
ATOM 1509 C CA . THR A 1 186 ? 10.556 0.961 -18.589 1.00 80.81 186 THR A CA 1
ATOM 1510 C C . THR A 1 186 ? 10.404 -0.069 -17.472 1.00 80.81 186 THR A C 1
ATOM 1512 O O . THR A 1 186 ? 9.556 0.105 -16.599 1.00 80.81 186 THR A O 1
ATOM 1515 N N . ALA A 1 187 ? 11.256 -1.100 -17.456 1.00 86.00 187 ALA A N 1
ATOM 1516 C CA . ALA A 1 187 ? 11.267 -2.114 -16.405 1.00 86.00 187 ALA A CA 1
ATOM 1517 C C . ALA A 1 187 ? 11.597 -1.502 -15.033 1.00 86.00 187 ALA A C 1
ATOM 1519 O O . ALA A 1 187 ? 10.869 -1.721 -14.066 1.00 86.00 187 ALA A O 1
ATOM 1520 N N . GLY A 1 188 ? 12.634 -0.659 -14.959 1.00 82.81 188 GLY A N 1
ATOM 1521 C CA . GLY A 1 188 ? 13.013 0.031 -13.724 1.00 82.81 188 GLY A CA 1
ATOM 1522 C C . GLY A 1 188 ? 11.904 0.928 -13.174 1.00 82.81 188 GLY A C 1
ATOM 1523 O O . GLY A 1 188 ? 11.622 0.898 -11.980 1.00 82.81 188 GLY A O 1
ATOM 1524 N N . VAL A 1 189 ? 11.224 1.682 -14.040 1.00 79.62 189 VAL A N 1
ATOM 1525 C CA . VAL A 1 189 ? 10.089 2.531 -13.661 1.00 79.62 189 VAL A CA 1
ATOM 1526 C C . VAL A 1 189 ? 8.904 1.691 -13.179 1.00 79.62 189 VAL A C 1
ATOM 1528 O O . VAL A 1 189 ? 8.310 2.026 -12.157 1.00 79.62 189 VAL A O 1
ATOM 1531 N N . ALA A 1 190 ? 8.586 0.585 -13.858 1.00 78.50 190 ALA A N 1
ATOM 1532 C CA . ALA A 1 190 ? 7.507 -0.317 -13.454 1.00 78.50 190 ALA A CA 1
ATOM 1533 C C . ALA A 1 190 ? 7.767 -0.984 -12.089 1.00 78.50 190 ALA A C 1
ATOM 1535 O O . ALA A 1 190 ? 6.826 -1.202 -11.325 1.00 78.50 190 ALA A O 1
ATOM 1536 N N . TRP A 1 191 ? 9.028 -1.271 -11.757 1.00 83.06 191 TRP A N 1
ATOM 1537 C CA . TRP A 1 191 ? 9.422 -1.744 -10.427 1.00 83.06 191 TRP A CA 1
ATOM 1538 C C . TRP A 1 191 ? 9.462 -0.641 -9.374 1.00 83.06 191 TRP A C 1
ATOM 1540 O O . TRP A 1 191 ? 9.141 -0.896 -8.219 1.00 83.06 191 TRP A O 1
ATOM 1550 N N . LEU A 1 192 ? 9.815 0.588 -9.748 1.00 77.88 192 LEU A N 1
ATOM 1551 C CA . LEU A 1 192 ? 9.863 1.717 -8.819 1.00 77.88 192 LEU A CA 1
ATOM 1552 C C . LEU A 1 192 ? 8.472 2.099 -8.297 1.00 77.88 192 LEU A C 1
ATOM 1554 O O . LEU A 1 192 ? 8.326 2.466 -7.135 1.00 77.88 192 LEU A O 1
ATOM 1558 N N . VAL A 1 193 ? 7.453 2.019 -9.155 1.00 75.62 193 VAL A N 1
ATOM 1559 C CA . VAL A 1 193 ? 6.059 2.312 -8.779 1.00 75.62 193 VAL A CA 1
ATOM 1560 C C . VAL A 1 193 ? 5.335 1.102 -8.184 1.00 75.62 193 VAL A C 1
ATOM 1562 O O . VAL A 1 193 ? 4.129 1.159 -7.934 1.00 75.62 193 VAL A O 1
ATOM 1565 N N . ASP A 1 194 ? 6.049 -0.000 -7.959 1.00 79.00 194 ASP A N 1
ATOM 1566 C CA . ASP A 1 194 ? 5.507 -1.175 -7.296 1.00 79.00 194 ASP A CA 1
ATOM 1567 C C . ASP A 1 194 ? 5.340 -0.894 -5.788 1.00 79.00 194 ASP A C 1
ATOM 1569 O O . ASP A 1 194 ? 6.316 -0.574 -5.103 1.00 79.00 194 ASP A O 1
ATOM 1573 N N . PRO A 1 195 ? 4.121 -1.031 -5.243 1.00 67.44 195 PRO A N 1
ATOM 1574 C CA . PRO A 1 195 ? 3.824 -0.663 -3.863 1.00 67.44 195 PRO A CA 1
ATOM 1575 C C . PRO A 1 195 ? 4.525 -1.521 -2.797 1.00 67.44 195 PRO A C 1
ATOM 1577 O O . PRO A 1 195 ? 4.540 -1.146 -1.625 1.00 67.44 195 PRO A O 1
ATOM 1580 N N . ILE A 1 196 ? 5.073 -2.684 -3.162 1.00 67.62 196 ILE A N 1
ATOM 1581 C CA . ILE A 1 196 ? 5.753 -3.587 -2.218 1.00 67.62 196 ILE A CA 1
ATOM 1582 C C . ILE A 1 196 ? 7.142 -3.053 -1.849 1.00 67.62 196 ILE A C 1
ATOM 1584 O O . ILE A 1 196 ? 7.693 -3.404 -0.803 1.00 67.62 196 ILE A O 1
ATOM 1588 N N . HIS A 1 197 ? 7.720 -2.196 -2.688 1.00 65.56 197 HIS A N 1
ATOM 1589 C CA . HIS A 1 197 ? 9.131 -1.872 -2.604 1.00 65.56 197 HIS A CA 1
ATOM 1590 C C . HIS A 1 197 ? 9.354 -0.550 -1.877 1.00 65.56 197 HIS A C 1
ATOM 1592 O O . HIS A 1 197 ? 8.821 0.503 -2.224 1.00 65.56 197 HIS A O 1
ATOM 1598 N N . SER A 1 198 ? 10.187 -0.609 -0.840 1.00 55.34 198 SER A N 1
ATOM 1599 C CA . SER A 1 198 ? 10.680 0.588 -0.174 1.00 55.34 198 SER A CA 1
ATOM 1600 C C . SER A 1 198 ? 11.708 1.274 -1.070 1.00 55.34 198 SER A C 1
ATOM 1602 O O . SER A 1 198 ? 12.690 0.662 -1.475 1.00 55.34 198 SER A O 1
ATOM 1604 N N . ILE A 1 199 ? 11.528 2.571 -1.310 1.00 55.25 199 ILE A N 1
ATOM 1605 C CA . ILE A 1 199 ? 12.483 3.413 -2.054 1.00 55.25 199 ILE A CA 1
ATOM 1606 C C . ILE A 1 199 ? 13.693 3.805 -1.167 1.00 55.25 199 ILE A C 1
ATOM 1608 O O . ILE A 1 199 ? 14.555 4.592 -1.554 1.00 55.25 199 ILE A O 1
ATOM 1612 N N . SER A 1 200 ? 13.789 3.277 0.059 1.00 59.44 200 SER A N 1
ATOM 1613 C CA . SER A 1 200 ? 14.979 3.467 0.895 1.00 59.44 200 SER A CA 1
ATOM 1614 C C . SER A 1 200 ? 16.216 2.842 0.236 1.00 59.44 200 SER A C 1
ATOM 1616 O O . SER A 1 200 ? 16.104 1.853 -0.480 1.00 59.44 200 SER A O 1
ATOM 1618 N N . TRP A 1 201 ? 17.415 3.371 0.511 1.00 51.56 201 TRP A N 1
ATOM 1619 C CA . TRP A 1 201 ? 18.673 2.772 0.033 1.00 51.56 201 TRP A CA 1
ATOM 1620 C C . TRP A 1 201 ? 18.780 1.282 0.373 1.00 51.56 201 TRP A C 1
ATOM 1622 O O . TRP A 1 201 ? 19.230 0.491 -0.451 1.00 51.56 201 TRP A O 1
ATOM 1632 N N . HIS A 1 202 ? 18.311 0.902 1.565 1.00 53.91 202 HIS A N 1
ATOM 1633 C CA . HIS A 1 202 ? 18.218 -0.497 1.962 1.00 53.91 202 HIS A CA 1
ATOM 1634 C C . HIS A 1 202 ? 17.240 -1.262 1.062 1.00 53.91 202 HIS A C 1
ATOM 1636 O O . HIS A 1 202 ? 17.606 -2.301 0.538 1.00 53.91 202 HIS A O 1
ATOM 1642 N N . GLY A 1 203 ? 16.057 -0.702 0.799 1.00 57.16 203 GLY A N 1
ATOM 1643 C CA . GLY A 1 203 ? 15.048 -1.285 -0.085 1.00 57.16 203 GLY A CA 1
ATOM 1644 C C . GLY A 1 203 ? 15.444 -1.386 -1.562 1.00 57.16 203 GLY A C 1
ATOM 1645 O O . GLY A 1 203 ? 14.969 -2.290 -2.234 1.00 57.16 203 GLY A O 1
ATOM 1646 N N . ILE A 1 204 ? 16.328 -0.525 -2.076 1.00 54.03 204 ILE A N 1
ATOM 1647 C CA . ILE A 1 204 ? 16.831 -0.613 -3.460 1.00 54.03 204 ILE A CA 1
ATOM 1648 C C . ILE A 1 204 ? 17.844 -1.751 -3.594 1.00 54.03 204 ILE A C 1
ATOM 1650 O O . ILE A 1 204 ? 17.744 -2.549 -4.520 1.00 54.03 204 ILE A O 1
ATOM 1654 N N . PHE A 1 205 ? 18.806 -1.845 -2.671 1.00 54.97 205 PHE A N 1
ATOM 1655 C CA . PHE A 1 205 ? 19.837 -2.888 -2.713 1.00 54.97 205 PHE A CA 1
ATOM 1656 C C . PHE A 1 205 ? 19.368 -4.240 -2.167 1.00 54.97 205 PHE A C 1
ATOM 1658 O O . PHE A 1 205 ? 19.970 -5.255 -2.498 1.00 54.97 205 PHE A O 1
ATOM 1665 N N . SER A 1 206 ? 18.296 -4.275 -1.372 1.00 57.03 206 SER A N 1
ATOM 1666 C CA . SER A 1 206 ? 17.632 -5.518 -0.967 1.00 57.03 206 SER A CA 1
ATOM 1667 C C . SER A 1 206 ? 16.564 -5.975 -1.965 1.00 57.03 206 SER A C 1
ATOM 1669 O O . SER A 1 206 ? 15.896 -6.974 -1.712 1.00 57.03 206 SER A O 1
ATOM 1671 N N . ASN A 1 207 ? 16.341 -5.224 -3.048 1.00 68.75 207 ASN A N 1
ATOM 1672 C CA . ASN A 1 207 ? 15.372 -5.553 -4.082 1.00 68.75 207 ASN A CA 1
ATOM 1673 C C . ASN A 1 207 ? 16.083 -6.016 -5.353 1.00 68.75 207 ASN A C 1
ATOM 1675 O O . ASN A 1 207 ? 16.511 -5.204 -6.181 1.00 68.75 207 ASN A O 1
ATOM 1679 N N . ASP A 1 208 ? 16.121 -7.333 -5.528 1.00 73.88 208 ASP A N 1
ATOM 1680 C CA . ASP A 1 208 ? 16.709 -8.008 -6.686 1.00 73.88 208 ASP A CA 1
ATOM 1681 C C . ASP A 1 208 ? 16.202 -7.439 -8.023 1.00 73.88 208 ASP A C 1
ATOM 1683 O O . ASP A 1 208 ? 16.956 -7.352 -8.992 1.00 73.88 208 ASP A O 1
ATOM 1687 N N . ASN A 1 209 ? 14.954 -6.959 -8.069 1.00 78.62 209 ASN A N 1
ATOM 1688 C CA . ASN A 1 209 ? 14.340 -6.415 -9.276 1.00 78.62 209 ASN A CA 1
ATOM 1689 C C . ASN A 1 209 ? 14.909 -5.041 -9.674 1.00 78.62 209 ASN A C 1
ATOM 1691 O O . ASN A 1 209 ? 15.264 -4.822 -10.832 1.00 78.62 209 ASN A O 1
ATOM 1695 N N . LEU A 1 210 ? 15.053 -4.103 -8.731 1.00 73.12 210 LEU A N 1
ATOM 1696 C CA . LEU A 1 210 ? 15.640 -2.787 -9.034 1.00 73.12 210 LEU A CA 1
ATOM 1697 C C . LEU A 1 210 ? 17.131 -2.903 -9.368 1.00 73.12 210 LEU A C 1
ATOM 1699 O O . LEU A 1 210 ? 17.614 -2.219 -10.275 1.00 73.12 210 LEU A O 1
ATOM 1703 N N . VAL A 1 211 ? 17.841 -3.809 -8.690 1.00 72.00 211 VAL A N 1
ATOM 1704 C CA . VAL A 1 211 ? 19.226 -4.157 -9.030 1.00 72.00 211 VAL A CA 1
ATOM 1705 C C . VAL A 1 211 ? 19.302 -4.725 -10.449 1.00 72.00 211 VAL A C 1
ATOM 1707 O O . VAL A 1 211 ? 20.169 -4.322 -11.224 1.00 72.00 211 VAL A O 1
ATOM 1710 N N . PHE A 1 212 ? 18.366 -5.590 -10.838 1.00 78.56 212 PHE A N 1
ATOM 1711 C CA . PHE A 1 212 ? 18.310 -6.129 -12.193 1.00 78.56 212 PHE A CA 1
ATOM 1712 C C . PHE A 1 212 ? 18.068 -5.042 -13.253 1.00 78.56 212 PHE A C 1
ATOM 1714 O O . PHE A 1 212 ? 18.797 -4.998 -14.243 1.00 78.56 212 PHE A O 1
ATOM 1721 N N . ALA A 1 213 ? 17.133 -4.106 -13.039 1.00 82.50 213 ALA A N 1
ATOM 1722 C CA . ALA A 1 213 ? 16.949 -2.962 -13.947 1.00 82.50 213 ALA A CA 1
ATOM 1723 C C . ALA A 1 213 ? 18.215 -2.106 -14.079 1.00 82.50 213 ALA A C 1
ATOM 1725 O O . ALA A 1 213 ? 18.548 -1.649 -15.176 1.00 82.50 213 ALA A O 1
ATOM 1726 N N . LEU A 1 214 ? 18.941 -1.902 -12.977 1.00 77.38 214 LEU A N 1
ATOM 1727 C CA . LEU A 1 214 ? 20.211 -1.185 -13.002 1.00 77.38 214 LEU A CA 1
ATOM 1728 C C . LEU A 1 214 ? 21.250 -1.930 -13.850 1.00 77.38 214 LEU A C 1
ATOM 1730 O O . LEU A 1 214 ? 21.909 -1.310 -14.683 1.00 77.38 214 LEU A O 1
ATOM 1734 N N . ILE A 1 215 ? 21.359 -3.252 -13.694 1.00 77.69 215 ILE A N 1
ATOM 1735 C CA . ILE A 1 215 ? 22.241 -4.093 -14.515 1.00 77.69 215 ILE A CA 1
ATOM 1736 C C . ILE A 1 215 ? 21.856 -3.990 -15.994 1.00 77.69 215 ILE A C 1
ATOM 1738 O O . ILE A 1 215 ? 22.728 -3.739 -16.824 1.00 77.69 215 ILE A O 1
ATOM 1742 N N . MET A 1 216 ? 20.567 -4.108 -16.332 1.00 84.12 216 MET A N 1
ATOM 1743 C CA . MET A 1 216 ? 20.076 -3.955 -17.708 1.00 84.12 216 MET A CA 1
ATOM 1744 C C . MET A 1 216 ? 20.504 -2.613 -18.310 1.00 84.12 216 MET A C 1
ATOM 1746 O O . MET A 1 216 ? 21.005 -2.559 -19.434 1.00 84.12 216 MET A O 1
ATOM 1750 N N . LEU A 1 217 ? 20.334 -1.526 -17.553 1.00 81.81 217 LEU A N 1
ATOM 1751 C CA . LEU A 1 217 ? 20.683 -0.179 -17.990 1.00 81.81 217 LEU A CA 1
ATOM 1752 C C . LEU A 1 217 ? 22.195 -0.019 -18.195 1.00 81.81 217 LEU A C 1
ATOM 1754 O O . LEU A 1 217 ? 22.620 0.539 -19.209 1.00 81.81 217 LEU A O 1
ATOM 1758 N N . VAL A 1 218 ? 23.004 -0.529 -17.261 1.00 75.31 218 VAL A N 1
ATOM 1759 C CA . VAL A 1 218 ? 24.471 -0.500 -17.347 1.00 75.31 218 VAL A CA 1
ATOM 1760 C C . VAL A 1 218 ? 24.950 -1.295 -18.557 1.00 75.31 218 VAL A C 1
ATOM 1762 O O . VAL A 1 218 ? 25.740 -0.774 -19.340 1.00 75.31 218 VAL A O 1
ATOM 1765 N N . LEU A 1 219 ? 24.445 -2.513 -18.763 1.00 79.69 219 LEU A N 1
ATOM 1766 C CA . LEU A 1 219 ? 24.813 -3.355 -19.902 1.00 79.69 219 LEU A CA 1
ATOM 1767 C C . LEU A 1 219 ? 24.455 -2.690 -21.236 1.00 79.69 219 LEU A C 1
ATOM 1769 O O . LEU A 1 219 ? 25.306 -2.606 -22.124 1.00 79.69 219 LEU A O 1
ATOM 1773 N N . SER A 1 220 ? 23.237 -2.155 -21.367 1.00 82.75 220 SER A N 1
ATOM 1774 C CA . SER A 1 220 ? 22.817 -1.416 -22.565 1.00 82.75 220 SER A CA 1
ATOM 1775 C C . SER A 1 220 ? 23.691 -0.177 -22.811 1.00 82.75 220 SER A C 1
ATOM 1777 O O . SER A 1 220 ? 24.069 0.105 -23.949 1.00 82.75 220 SER A O 1
ATOM 1779 N N . GLY A 1 221 ? 24.043 0.557 -21.751 1.00 76.06 221 GLY A N 1
ATOM 1780 C CA . GLY A 1 221 ? 24.897 1.743 -21.831 1.00 76.06 221 GLY A CA 1
ATOM 1781 C C . GLY A 1 221 ? 26.341 1.425 -22.223 1.00 76.06 221 GLY A C 1
ATOM 1782 O O . GLY A 1 221 ? 26.908 2.111 -23.074 1.00 76.06 221 GLY A O 1
ATOM 1783 N N . VAL A 1 222 ? 26.926 0.368 -21.651 1.00 76.56 222 VAL A N 1
ATOM 1784 C CA . VAL A 1 222 ? 28.274 -0.117 -21.993 1.00 76.56 222 VAL A CA 1
ATOM 1785 C C . VAL A 1 222 ? 28.324 -0.566 -23.449 1.00 76.56 222 VAL A C 1
ATOM 1787 O O . VAL A 1 222 ? 29.240 -0.177 -24.171 1.00 76.56 222 VAL A O 1
ATOM 1790 N N . LEU A 1 223 ? 27.321 -1.319 -23.906 1.00 79.56 223 LEU A N 1
ATOM 1791 C CA . LEU A 1 223 ? 27.243 -1.772 -25.292 1.00 79.56 223 LEU A CA 1
ATOM 1792 C C . LEU A 1 223 ? 27.200 -0.589 -26.270 1.00 79.56 223 LEU A C 1
ATOM 1794 O O . LEU A 1 223 ? 27.995 -0.538 -27.208 1.00 79.56 223 LEU A O 1
ATOM 1798 N N . LEU A 1 224 ? 26.344 0.404 -26.000 1.00 80.00 224 LEU A N 1
ATOM 1799 C CA . LEU A 1 224 ? 26.275 1.645 -26.778 1.00 80.00 224 LEU A CA 1
ATOM 1800 C C . LEU A 1 224 ? 27.613 2.408 -26.766 1.00 80.00 224 LEU A C 1
ATOM 1802 O O . LEU A 1 224 ? 28.014 2.976 -27.783 1.00 80.00 224 LEU A O 1
ATOM 1806 N N . ALA A 1 225 ? 28.309 2.445 -25.626 1.00 71.31 225 ALA A N 1
ATOM 1807 C CA . ALA A 1 225 ? 29.593 3.129 -25.500 1.00 71.31 225 ALA A CA 1
ATOM 1808 C C . ALA A 1 225 ? 30.693 2.448 -26.329 1.00 71.31 225 ALA A C 1
ATOM 1810 O O . ALA A 1 225 ? 31.390 3.136 -27.073 1.00 71.31 225 ALA A O 1
ATOM 1811 N N . ILE A 1 226 ? 30.817 1.118 -26.248 1.00 74.12 226 ILE A N 1
ATOM 1812 C CA . ILE A 1 226 ? 31.797 0.330 -27.016 1.00 74.12 226 ILE A CA 1
ATOM 1813 C C . ILE A 1 226 ? 31.562 0.512 -28.520 1.00 74.12 226 ILE A C 1
ATOM 1815 O O . ILE A 1 226 ? 32.477 0.866 -29.258 1.00 74.12 226 ILE A O 1
ATOM 1819 N N . ARG A 1 227 ? 30.310 0.376 -28.966 1.00 71.62 227 ARG A N 1
ATOM 1820 C CA . ARG A 1 227 ? 29.907 0.533 -30.375 1.00 71.62 227 ARG A CA 1
ATOM 1821 C C . ARG A 1 227 ? 30.246 1.903 -30.947 1.00 71.62 227 ARG A C 1
ATOM 1823 O O . ARG A 1 227 ? 30.647 2.031 -32.101 1.00 71.62 227 ARG A O 1
ATOM 1830 N N . ARG A 1 228 ? 30.100 2.949 -30.133 1.00 68.75 228 ARG A N 1
ATOM 1831 C CA . ARG A 1 228 ? 30.462 4.315 -30.528 1.00 68.75 228 ARG A CA 1
ATOM 1832 C C . ARG A 1 228 ? 31.961 4.569 -30.533 1.00 68.75 228 ARG A C 1
ATOM 1834 O O . ARG A 1 228 ? 32.400 5.455 -31.258 1.00 68.75 228 ARG A O 1
ATOM 1841 N N . ALA A 1 229 ? 32.719 3.825 -29.741 1.00 60.97 229 ALA A N 1
ATOM 1842 C CA . ALA A 1 229 ? 34.169 3.908 -29.731 1.00 60.97 229 ALA A CA 1
ATOM 1843 C C . ALA A 1 229 ? 34.777 3.316 -31.002 1.00 60.97 229 ALA A C 1
ATOM 1845 O O . ALA A 1 229 ? 35.667 3.929 -31.578 1.00 60.97 229 ALA A O 1
ATOM 1846 N N . ASP A 1 230 ? 34.241 2.191 -31.479 1.00 54.84 230 ASP A N 1
ATOM 1847 C CA . ASP A 1 230 ? 34.709 1.542 -32.710 1.00 54.84 230 ASP A CA 1
ATOM 1848 C C . ASP A 1 230 ? 34.398 2.367 -33.971 1.00 54.84 230 ASP A C 1
ATOM 1850 O O . ASP A 1 230 ? 35.161 2.341 -34.935 1.00 54.84 230 ASP A O 1
ATOM 1854 N N . ALA A 1 231 ? 33.319 3.159 -33.963 1.00 52.38 231 ALA A N 1
ATOM 1855 C CA . ALA A 1 231 ? 32.998 4.085 -35.054 1.00 52.38 231 ALA A CA 1
ATOM 1856 C C . ALA A 1 231 ? 33.888 5.347 -35.076 1.00 52.38 231 ALA A C 1
ATOM 1858 O O . ALA A 1 231 ? 33.936 6.053 -36.084 1.00 52.38 231 ALA A O 1
ATOM 1859 N N . ALA A 1 232 ? 34.592 5.645 -33.980 1.00 48.25 232 ALA A N 1
ATOM 1860 C CA . ALA A 1 232 ? 35.535 6.751 -33.872 1.00 48.25 232 ALA A CA 1
ATOM 1861 C C . ALA A 1 232 ? 36.969 6.213 -33.975 1.00 48.25 232 ALA A C 1
ATOM 1863 O O . ALA A 1 232 ? 37.626 5.935 -32.975 1.00 48.25 232 ALA A O 1
ATOM 1864 N N . VAL A 1 233 ? 37.475 6.080 -35.204 1.00 43.19 233 VAL A N 1
ATOM 1865 C CA . VAL A 1 233 ? 38.901 5.836 -35.464 1.00 43.19 233 VAL A CA 1
ATOM 1866 C C . VAL A 1 233 ? 39.723 6.938 -34.786 1.00 43.19 233 VAL A C 1
ATOM 1868 O O . VAL A 1 233 ? 39.772 8.076 -35.247 1.00 43.19 233 VAL A O 1
ATOM 1871 N N . GLY A 1 234 ? 40.333 6.590 -33.654 1.00 40.03 234 GLY A N 1
ATOM 1872 C CA . GLY A 1 234 ? 41.154 7.476 -32.836 1.00 40.03 234 GLY A CA 1
ATOM 1873 C C . GLY A 1 234 ? 40.993 7.153 -31.357 1.00 40.03 234 GLY A C 1
ATOM 1874 O O . GLY A 1 234 ? 40.143 7.724 -30.678 1.00 40.03 234 GLY A O 1
ATOM 1875 N N . TRP A 1 235 ? 41.817 6.230 -30.856 1.00 38.09 235 TRP A N 1
ATOM 1876 C CA . TRP A 1 235 ? 41.905 5.863 -29.443 1.00 38.09 235 TRP A CA 1
ATOM 1877 C C . TRP A 1 235 ? 42.011 7.103 -28.548 1.00 38.09 235 TRP A C 1
ATOM 1879 O O . TRP A 1 235 ? 43.055 7.738 -28.423 1.00 38.09 235 TRP A O 1
ATOM 1889 N N . GLY A 1 236 ? 40.890 7.443 -27.924 1.00 39.06 236 GLY A N 1
ATOM 1890 C CA . GLY A 1 236 ? 40.759 8.627 -27.099 1.00 39.06 236 GLY A CA 1
ATOM 1891 C C . GLY A 1 236 ? 39.416 8.643 -26.393 1.00 39.06 236 GLY A C 1
ATOM 1892 O O . GLY A 1 236 ? 38.664 9.605 -26.525 1.00 39.06 236 GLY A O 1
ATOM 1893 N N . PHE A 1 237 ? 39.110 7.595 -25.622 1.00 41.09 237 PHE A N 1
ATOM 1894 C CA . PHE A 1 237 ? 38.040 7.629 -24.622 1.00 41.09 237 PHE A CA 1
ATOM 1895 C C . PHE A 1 237 ? 38.396 8.649 -23.529 1.00 41.09 237 PHE A C 1
ATOM 1897 O O . PHE A 1 237 ? 38.786 8.322 -22.413 1.00 41.09 237 PHE A O 1
ATOM 1904 N N . ARG A 1 238 ? 38.276 9.938 -23.843 1.00 41.25 238 ARG A N 1
ATOM 1905 C CA . ARG A 1 238 ? 38.256 10.998 -22.843 1.00 41.25 238 ARG A CA 1
ATOM 1906 C C . ARG A 1 238 ? 36.809 11.193 -22.427 1.00 41.25 238 ARG A C 1
ATOM 1908 O O . ARG A 1 238 ? 36.164 12.166 -22.817 1.00 41.25 238 ARG A O 1
ATOM 1915 N N . PHE A 1 239 ? 36.313 10.306 -21.564 1.00 43.12 239 PHE A N 1
ATOM 1916 C CA . PHE A 1 239 ? 35.380 10.795 -20.555 1.00 43.12 239 PHE A CA 1
ATOM 1917 C C . PHE A 1 239 ? 36.145 11.880 -19.806 1.00 43.12 239 PHE A C 1
ATOM 1919 O O . PHE A 1 239 ? 37.043 11.586 -19.020 1.00 43.12 239 PHE A O 1
ATOM 1926 N N . SER A 1 240 ? 35.884 13.154 -20.113 1.00 46.19 240 SER A N 1
ATOM 1927 C CA . SER A 1 240 ? 36.424 14.201 -19.255 1.00 46.19 240 SER A CA 1
ATOM 1928 C C . SER A 1 240 ? 35.922 13.886 -17.847 1.00 46.19 240 SER A C 1
ATOM 1930 O O . SER A 1 240 ? 34.726 13.637 -17.674 1.00 46.19 240 SER A O 1
ATOM 1932 N N . LEU A 1 241 ? 36.820 13.883 -16.860 1.00 41.47 241 LEU A N 1
ATOM 1933 C CA . LEU A 1 241 ? 36.478 13.735 -15.441 1.00 41.47 241 LEU A CA 1
ATOM 1934 C C . LEU A 1 241 ? 35.267 14.615 -15.085 1.00 41.47 241 LEU A C 1
ATOM 1936 O O . LEU A 1 241 ? 34.395 14.221 -14.328 1.00 41.47 241 LEU A O 1
ATOM 1940 N N . ARG A 1 242 ? 35.167 15.771 -15.748 1.00 40.25 242 ARG A N 1
ATOM 1941 C CA . ARG A 1 242 ? 34.056 16.719 -15.705 1.00 40.25 242 ARG A CA 1
ATOM 1942 C C . ARG A 1 242 ? 32.709 16.143 -16.161 1.00 40.25 242 ARG A C 1
ATOM 1944 O O . ARG A 1 242 ? 31.717 16.376 -15.494 1.00 40.25 242 ARG A O 1
ATOM 1951 N N . GLY A 1 243 ? 32.647 15.399 -17.263 1.00 44.06 243 GLY A N 1
ATOM 1952 C CA . GLY A 1 243 ? 31.410 14.781 -17.762 1.00 44.06 243 GLY A CA 1
ATOM 1953 C C . GLY A 1 243 ? 30.932 13.629 -16.880 1.00 44.06 243 GLY A C 1
ATOM 1954 O O . GLY A 1 243 ? 29.738 13.498 -16.631 1.00 44.06 243 GLY A O 1
ATOM 1955 N N . MET A 1 244 ? 31.875 12.852 -16.344 1.00 43.53 244 MET A N 1
ATOM 1956 C CA . MET A 1 244 ? 31.582 11.778 -15.396 1.00 43.53 244 MET A CA 1
ATOM 1957 C C . MET A 1 244 ? 31.169 12.339 -14.029 1.00 43.53 244 MET A C 1
ATOM 1959 O O . MET A 1 244 ? 30.183 11.884 -13.465 1.00 43.53 244 MET A O 1
ATOM 1963 N N . LEU A 1 245 ? 31.829 13.402 -13.556 1.00 42.56 245 LEU A N 1
ATOM 1964 C CA . LEU A 1 245 ? 31.425 14.144 -12.362 1.00 42.56 245 LEU A CA 1
ATOM 1965 C C . LEU A 1 245 ? 30.073 14.827 -12.549 1.00 42.56 245 LEU A C 1
ATOM 1967 O O . LEU A 1 245 ? 29.285 14.789 -11.624 1.00 42.56 245 LEU A O 1
ATOM 1971 N N . ILE A 1 246 ? 29.746 15.406 -13.706 1.00 46.56 246 ILE A N 1
ATOM 1972 C CA . ILE A 1 246 ? 28.422 16.012 -13.940 1.00 46.56 246 ILE A CA 1
ATOM 1973 C C . ILE A 1 246 ? 27.333 14.938 -13.974 1.00 46.56 246 ILE A C 1
ATOM 1975 O O . ILE A 1 246 ? 26.293 15.131 -13.357 1.00 46.56 246 ILE A O 1
ATOM 1979 N N . ALA A 1 247 ? 27.572 13.795 -14.624 1.00 49.09 247 ALA A N 1
ATOM 1980 C CA . ALA A 1 247 ? 26.632 12.676 -14.612 1.00 49.09 247 ALA A CA 1
ATOM 1981 C C . ALA A 1 247 ? 26.452 12.110 -13.194 1.00 49.09 247 ALA A C 1
ATOM 1983 O O . ALA A 1 247 ? 25.324 11.960 -12.739 1.00 49.09 247 ALA A O 1
ATOM 1984 N N . MET A 1 248 ? 27.543 11.886 -12.458 1.00 45.34 248 MET A N 1
ATOM 1985 C CA . MET A 1 248 ? 27.496 11.422 -11.070 1.00 45.34 248 MET A CA 1
ATOM 1986 C C . MET A 1 248 ? 26.889 12.451 -10.115 1.00 45.34 248 MET A C 1
ATOM 1988 O O . MET A 1 248 ? 26.157 12.066 -9.217 1.00 45.34 248 MET A O 1
ATOM 1992 N N . THR A 1 249 ? 27.157 13.745 -10.298 1.00 42.03 249 THR A N 1
ATOM 1993 C CA . THR A 1 249 ? 26.628 14.829 -9.452 1.00 42.03 249 THR A CA 1
ATOM 1994 C C . THR A 1 249 ? 25.160 15.085 -9.766 1.00 42.03 249 THR A C 1
ATOM 1996 O O . THR A 1 249 ? 24.398 15.346 -8.849 1.00 42.03 249 THR A O 1
ATOM 1999 N N . ALA A 1 250 ? 24.729 14.946 -11.024 1.00 46.31 250 ALA A N 1
ATOM 2000 C CA . ALA A 1 250 ? 23.316 14.955 -11.388 1.00 46.31 250 ALA A CA 1
ATOM 2001 C C . ALA A 1 250 ? 22.600 13.745 -10.779 1.00 46.31 250 ALA A C 1
ATOM 2003 O O . ALA A 1 250 ? 21.594 13.922 -10.106 1.00 46.31 250 ALA A O 1
ATOM 2004 N N . VAL A 1 251 ? 23.159 12.539 -10.916 1.00 47.56 251 VAL A N 1
ATOM 2005 C CA . VAL A 1 251 ? 22.639 11.328 -10.264 1.00 47.56 251 VAL A CA 1
ATOM 2006 C C . VAL A 1 251 ? 22.588 11.507 -8.739 1.00 47.56 251 VAL A C 1
ATOM 2008 O O . VAL A 1 251 ? 21.559 11.225 -8.143 1.00 47.56 251 VAL A O 1
ATOM 2011 N N . ALA A 1 252 ? 23.621 12.071 -8.105 1.00 41.97 252 ALA A N 1
ATOM 2012 C CA . ALA A 1 252 ? 23.678 12.305 -6.659 1.00 41.97 252 ALA A CA 1
ATOM 2013 C C . ALA A 1 252 ? 22.715 13.404 -6.158 1.00 41.97 252 ALA A C 1
ATOM 2015 O O . ALA A 1 252 ? 22.044 13.201 -5.150 1.00 41.97 252 ALA A O 1
ATOM 2016 N N . LEU A 1 253 ? 22.597 14.543 -6.857 1.00 40.31 253 LEU A N 1
ATOM 2017 C CA . LEU A 1 253 ? 21.631 15.615 -6.544 1.00 40.31 253 LEU A CA 1
ATOM 2018 C C . LEU A 1 253 ? 20.183 15.141 -6.707 1.00 40.31 253 LEU A C 1
ATOM 2020 O O . LEU A 1 253 ? 19.305 15.565 -5.962 1.00 40.31 253 LEU A O 1
ATOM 2024 N N . LEU A 1 254 ? 19.936 14.259 -7.672 1.00 44.19 254 LEU A N 1
ATOM 2025 C CA . LEU A 1 254 ? 18.608 13.722 -7.963 1.00 44.19 254 LEU A CA 1
ATOM 2026 C C . LEU A 1 254 ? 18.238 12.564 -7.021 1.00 44.19 254 LEU A C 1
ATOM 2028 O O . LEU A 1 254 ? 17.086 12.477 -6.606 1.00 44.19 254 LEU A O 1
ATOM 2032 N N . LEU A 1 255 ? 19.215 11.756 -6.585 1.00 41.62 255 LEU A N 1
ATOM 2033 C CA . LEU A 1 255 ? 19.070 10.787 -5.485 1.00 41.62 255 LEU A CA 1
ATOM 2034 C C . LEU A 1 255 ? 18.772 11.470 -4.136 1.00 41.62 255 LEU A C 1
ATOM 2036 O O . LEU A 1 255 ? 18.111 10.883 -3.282 1.00 41.62 255 LEU A O 1
ATOM 2040 N N . ALA A 1 256 ? 19.216 12.717 -3.943 1.00 39.00 256 ALA A N 1
ATOM 2041 C CA . ALA A 1 256 ? 18.970 13.492 -2.726 1.00 39.00 256 ALA A CA 1
ATOM 2042 C C . ALA A 1 256 ? 17.544 14.085 -2.623 1.00 39.00 256 ALA A C 1
ATOM 2044 O O . ALA A 1 256 ? 17.154 14.533 -1.547 1.00 39.00 256 ALA A O 1
ATOM 2045 N N . LEU A 1 257 ? 16.744 14.075 -3.701 1.00 41.03 257 LEU A N 1
ATOM 2046 C CA . LEU A 1 257 ? 15.410 14.707 -3.769 1.00 41.03 257 LEU A CA 1
ATOM 2047 C C . LEU A 1 257 ? 14.228 13.763 -3.453 1.00 41.03 257 LEU A C 1
ATOM 2049 O O . LEU A 1 257 ? 13.066 14.136 -3.628 1.00 41.03 257 LEU A O 1
ATOM 2053 N N . GLY A 1 258 ? 14.490 12.549 -2.961 1.00 46.06 258 GLY A N 1
ATOM 2054 C CA . GLY A 1 258 ? 13.442 11.607 -2.546 1.00 46.06 258 GLY A CA 1
ATOM 2055 C C . GLY A 1 258 ? 12.622 11.025 -3.717 1.00 46.06 258 GLY A C 1
ATOM 2056 O O . GLY A 1 258 ? 13.101 11.014 -4.848 1.00 46.06 258 GLY A O 1
ATOM 2057 N N . PRO A 1 259 ? 11.388 10.527 -3.487 1.00 44.53 259 PRO A N 1
ATOM 2058 C CA . PRO A 1 259 ? 10.580 9.795 -4.482 1.00 44.53 259 PRO A CA 1
ATOM 2059 C C . PRO A 1 259 ? 10.348 10.557 -5.800 1.00 44.53 259 PRO A C 1
ATOM 2061 O O . PRO A 1 259 ? 10.420 9.981 -6.883 1.00 44.53 259 PRO A O 1
ATOM 2064 N N . VAL A 1 260 ? 10.167 11.879 -5.714 1.00 43.06 260 VAL A N 1
ATOM 2065 C CA . VAL A 1 260 ? 10.026 12.790 -6.868 1.00 43.06 260 VAL A CA 1
ATOM 2066 C C . VAL A 1 260 ? 11.344 12.918 -7.648 1.00 43.06 260 VAL A C 1
ATOM 2068 O O . VAL A 1 260 ? 11.346 13.070 -8.871 1.00 43.06 260 VAL A O 1
ATOM 2071 N N . GLY A 1 261 ? 12.472 12.783 -6.948 1.00 41.78 261 GLY A N 1
ATOM 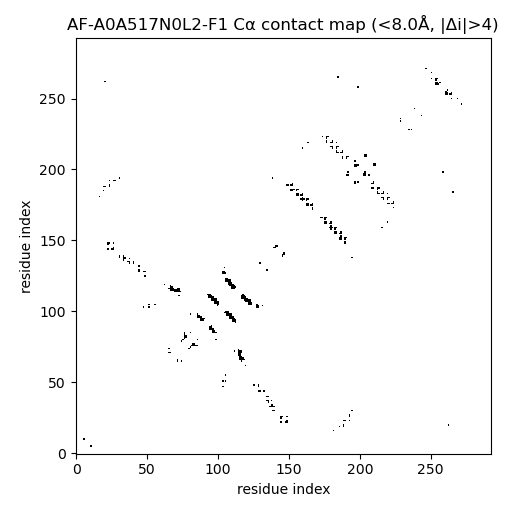2072 C CA . GLY A 1 261 ? 13.817 12.770 -7.505 1.00 41.78 261 GLY A CA 1
ATOM 2073 C C . GLY A 1 261 ? 14.071 11.610 -8.462 1.00 41.78 261 GLY A C 1
ATOM 2074 O O . GLY A 1 261 ? 14.835 11.801 -9.395 1.00 41.78 261 GLY A O 1
ATOM 2075 N N . TYR A 1 262 ? 13.392 10.463 -8.328 1.00 46.78 262 TYR A N 1
ATOM 2076 C CA . TYR A 1 262 ? 13.589 9.293 -9.201 1.00 46.78 262 TYR A CA 1
ATOM 2077 C C . TYR A 1 262 ? 12.834 9.377 -10.534 1.00 46.78 262 TYR A C 1
ATOM 2079 O O . TYR A 1 262 ? 13.358 8.980 -11.575 1.00 46.78 262 TYR A O 1
ATOM 2087 N N . VAL A 1 263 ? 11.629 9.952 -10.541 1.00 44.47 263 VAL A N 1
ATOM 2088 C CA . VAL A 1 263 ? 10.917 10.267 -11.793 1.00 44.47 263 VAL A CA 1
ATOM 2089 C C . VAL A 1 263 ? 11.658 11.387 -12.529 1.00 44.47 263 VAL A C 1
ATOM 2091 O O . VAL A 1 263 ? 11.901 11.295 -13.733 1.00 44.47 263 VAL A O 1
ATOM 2094 N N . ALA A 1 264 ? 12.134 12.393 -11.788 1.00 41.72 264 ALA A N 1
ATOM 2095 C CA . ALA A 1 264 ? 13.047 13.401 -12.312 1.00 41.72 264 ALA A CA 1
ATOM 2096 C C . ALA A 1 264 ? 14.407 12.805 -12.732 1.00 41.72 264 ALA A C 1
ATOM 2098 O O . ALA A 1 264 ? 14.978 13.286 -13.702 1.00 41.72 264 ALA A O 1
ATOM 2099 N N . LEU A 1 265 ? 14.902 11.741 -12.084 1.00 45.38 265 LEU A N 1
ATOM 2100 C CA . LEU A 1 265 ? 16.119 11.003 -12.449 1.00 45.38 265 LEU A CA 1
ATOM 2101 C C . LEU A 1 265 ? 15.925 10.318 -13.794 1.00 45.38 265 LEU A C 1
ATOM 2103 O O . LEU A 1 265 ? 16.774 10.475 -14.655 1.00 45.38 265 LEU A O 1
ATOM 2107 N N . ALA A 1 266 ? 14.820 9.615 -14.028 1.00 48.12 266 ALA A N 1
ATOM 2108 C CA . ALA A 1 266 ? 14.558 8.992 -15.325 1.00 48.12 266 ALA A CA 1
ATOM 2109 C C . ALA A 1 266 ? 14.451 10.046 -16.448 1.00 48.12 266 ALA A C 1
ATOM 2111 O O . ALA A 1 266 ? 15.050 9.884 -17.514 1.00 48.12 266 ALA A O 1
ATOM 2112 N N . VAL A 1 267 ? 13.771 11.169 -16.181 1.00 48.38 267 VAL A N 1
ATOM 2113 C CA . VAL A 1 267 ? 13.617 12.297 -17.120 1.00 48.38 267 VAL A CA 1
ATOM 2114 C C . VAL A 1 267 ? 14.946 13.001 -17.391 1.00 48.38 267 VAL A C 1
ATOM 2116 O O . VAL A 1 267 ? 15.314 13.209 -18.546 1.00 48.38 267 VAL A O 1
ATOM 2119 N N . ALA A 1 268 ? 15.684 13.360 -16.344 1.00 47.41 268 ALA A N 1
ATOM 2120 C CA . ALA A 1 268 ? 16.943 14.083 -16.444 1.00 47.41 268 ALA A CA 1
ATOM 2121 C C . ALA A 1 268 ? 18.063 13.180 -16.962 1.00 47.41 268 ALA A C 1
ATOM 2123 O O . ALA A 1 268 ? 18.838 13.628 -17.793 1.00 47.41 268 ALA A O 1
ATOM 2124 N N . SER A 1 269 ? 18.124 11.906 -16.568 1.00 49.09 269 SER A N 1
ATOM 2125 C CA . SER A 1 269 ? 19.089 10.938 -17.111 1.00 49.09 269 SER A CA 1
ATOM 2126 C C . SER A 1 269 ? 18.810 10.675 -18.582 1.00 49.09 269 SER A C 1
ATOM 2128 O O . SER A 1 269 ? 19.739 10.711 -19.378 1.00 49.09 269 SER A O 1
ATOM 2130 N N . GLY A 1 270 ? 17.544 10.493 -18.974 1.00 48.94 270 GLY A N 1
ATOM 2131 C CA . GLY A 1 270 ? 17.160 10.370 -20.379 1.00 48.94 270 GLY A CA 1
ATOM 2132 C C . GLY A 1 270 ? 17.516 11.623 -21.185 1.00 48.94 270 GLY A C 1
ATOM 2133 O O . GLY A 1 270 ? 18.134 11.523 -22.242 1.00 48.94 270 GLY A O 1
ATOM 2134 N N . ALA A 1 271 ? 17.210 12.815 -20.665 1.00 48.50 271 ALA A N 1
ATOM 2135 C CA . ALA A 1 271 ? 17.507 14.087 -21.324 1.00 48.50 271 ALA A CA 1
ATOM 2136 C C . ALA A 1 271 ? 19.013 14.401 -21.388 1.00 48.50 271 ALA A C 1
ATOM 2138 O O . ALA A 1 271 ? 19.496 14.880 -22.413 1.00 48.50 271 ALA A O 1
ATOM 2139 N N . VAL A 1 272 ? 19.767 14.107 -20.327 1.00 50.28 272 VAL A N 1
ATOM 2140 C CA . VAL A 1 272 ? 21.225 14.279 -20.258 1.00 50.28 272 VAL A CA 1
ATOM 2141 C C . VAL A 1 272 ? 21.914 13.259 -21.150 1.00 50.28 272 VAL A C 1
ATOM 2143 O O . VAL A 1 272 ? 22.806 13.642 -21.898 1.00 50.28 272 VAL A O 1
ATOM 2146 N N . LEU A 1 273 ? 21.482 11.996 -21.155 1.00 52.09 273 LEU A N 1
ATOM 2147 C CA . LEU A 1 273 ? 22.018 10.981 -22.056 1.00 52.09 273 LEU A CA 1
ATOM 2148 C C . LEU A 1 273 ? 21.757 11.394 -23.509 1.00 52.09 273 LEU A C 1
ATOM 2150 O O . LEU A 1 273 ? 22.698 11.494 -24.286 1.00 52.09 273 LEU A O 1
ATOM 2154 N N . LEU A 1 274 ? 20.525 11.764 -23.868 1.00 50.34 274 LEU A N 1
ATOM 2155 C CA . LEU A 1 274 ? 20.202 12.270 -25.208 1.00 50.34 274 LEU A CA 1
ATOM 2156 C C . LEU A 1 274 ? 20.993 13.541 -25.567 1.00 50.34 274 LEU A C 1
ATOM 2158 O O . LEU A 1 274 ? 21.463 13.677 -26.699 1.00 50.34 274 LEU A O 1
ATOM 2162 N N . GLY A 1 275 ? 21.197 14.447 -24.609 1.00 46.22 275 GLY A N 1
ATOM 2163 C CA . GLY A 1 275 ? 22.003 15.658 -24.770 1.00 46.22 275 GLY A CA 1
ATOM 2164 C C . GLY A 1 275 ? 23.489 15.369 -25.000 1.00 46.22 275 GLY A C 1
ATOM 2165 O O . GLY A 1 275 ? 24.091 15.929 -25.916 1.00 46.22 275 GLY A O 1
ATOM 2166 N N . VAL A 1 276 ? 24.074 14.446 -24.234 1.00 53.56 276 VAL A N 1
ATOM 2167 C CA . VAL A 1 276 ? 25.462 13.983 -24.384 1.00 53.56 276 VAL A CA 1
ATOM 2168 C C . VAL A 1 276 ? 25.638 13.254 -25.714 1.00 53.56 276 VAL A C 1
ATOM 2170 O O . VAL A 1 276 ? 26.584 13.536 -26.450 1.00 53.56 276 VAL A O 1
ATOM 2173 N N . LEU A 1 277 ? 24.694 12.388 -26.089 1.00 51.16 277 LEU A N 1
ATOM 2174 C CA . LEU A 1 277 ? 24.708 11.705 -27.382 1.00 51.16 277 LEU A CA 1
ATOM 2175 C C . LEU A 1 277 ? 24.635 12.716 -28.541 1.00 51.16 277 LEU A C 1
ATOM 2177 O O . LEU A 1 277 ? 25.325 12.510 -29.538 1.00 51.16 277 LEU A O 1
ATOM 2181 N N . ARG A 1 278 ? 23.877 13.816 -28.403 1.00 51.44 278 ARG A N 1
ATOM 2182 C CA . ARG A 1 278 ? 23.802 14.915 -29.387 1.00 51.44 278 ARG A CA 1
ATOM 2183 C C . ARG A 1 278 ? 25.094 15.734 -29.449 1.00 51.44 278 ARG A C 1
ATOM 2185 O O . ARG A 1 278 ? 25.554 16.059 -30.540 1.00 51.44 278 ARG A O 1
ATOM 2192 N N . PHE A 1 279 ? 25.697 16.049 -28.305 1.00 49.44 279 PHE A N 1
ATOM 2193 C CA . PHE A 1 279 ? 26.962 16.787 -28.240 1.00 49.44 279 PHE A CA 1
ATOM 2194 C C . PHE A 1 279 ? 28.110 16.013 -28.904 1.00 49.44 279 PHE A C 1
ATOM 2196 O O . PHE A 1 279 ? 28.889 16.583 -29.669 1.00 49.44 279 PHE A O 1
ATOM 2203 N N . LEU A 1 280 ? 28.167 14.698 -28.677 1.00 48.91 280 LEU A N 1
ATOM 2204 C CA . LEU A 1 280 ? 29.142 13.812 -29.312 1.00 48.91 280 LEU A CA 1
ATOM 2205 C C . LEU A 1 280 ? 28.919 13.695 -30.832 1.00 48.91 280 LEU A C 1
ATOM 2207 O O . LEU A 1 280 ? 29.889 13.679 -31.585 1.00 48.91 280 LEU A O 1
ATOM 2211 N N . GLN A 1 281 ? 27.665 13.697 -31.303 1.00 51.59 281 GLN A N 1
ATOM 2212 C CA . GLN A 1 281 ? 27.348 13.709 -32.741 1.00 51.59 281 GLN A CA 1
ATOM 2213 C C . GLN A 1 281 ? 27.770 15.006 -33.445 1.00 51.59 281 GLN A C 1
ATOM 2215 O O . GLN A 1 281 ? 28.270 14.950 -34.564 1.00 51.59 281 GLN A O 1
ATOM 2220 N N . ILE A 1 282 ? 27.570 16.166 -32.810 1.00 49.38 282 ILE A N 1
ATOM 2221 C CA . ILE A 1 282 ? 27.933 17.464 -33.400 1.00 49.38 282 ILE A CA 1
ATOM 2222 C C . ILE A 1 282 ? 29.455 17.580 -33.540 1.00 49.38 282 ILE A C 1
ATOM 2224 O O . ILE A 1 282 ? 29.934 18.015 -34.582 1.00 49.38 282 ILE A O 1
ATOM 2228 N N . ARG A 1 283 ? 30.220 17.128 -32.537 1.00 47.59 283 ARG A N 1
ATOM 2229 C CA . ARG A 1 283 ? 31.690 17.163 -32.591 1.00 47.59 283 ARG A CA 1
ATOM 2230 C C . ARG A 1 283 ? 32.296 16.205 -33.618 1.00 47.59 283 ARG A C 1
ATOM 2232 O O . ARG A 1 283 ? 33.263 16.587 -34.267 1.00 47.59 283 ARG A O 1
ATOM 2239 N N . GLY A 1 284 ? 31.726 15.010 -33.788 1.00 43.41 284 GLY A N 1
ATOM 2240 C CA . GLY A 1 284 ? 32.182 14.056 -34.808 1.00 43.41 284 GLY A CA 1
ATOM 2241 C C . GLY A 1 284 ? 31.927 14.525 -36.247 1.00 43.41 284 GLY A C 1
ATOM 2242 O O . GLY A 1 284 ? 32.687 14.183 -37.146 1.00 43.41 284 GLY A O 1
ATOM 2243 N N . ALA A 1 285 ? 30.897 15.349 -36.472 1.00 44.31 285 ALA A N 1
ATOM 2244 C CA . ALA A 1 285 ? 30.614 15.930 -37.786 1.00 44.31 285 ALA A CA 1
ATOM 2245 C C . ALA A 1 285 ? 31.545 17.108 -38.132 1.00 44.31 285 ALA A C 1
ATOM 2247 O O . ALA A 1 285 ? 31.890 17.291 -39.293 1.00 44.31 285 ALA A O 1
ATOM 2248 N N . THR A 1 286 ? 31.987 17.887 -37.139 1.00 47.44 286 THR A N 1
ATOM 2249 C CA . THR A 1 286 ? 32.903 19.027 -37.348 1.00 47.44 286 THR A CA 1
ATOM 2250 C C . THR A 1 286 ? 34.369 18.629 -37.532 1.00 47.44 286 THR A C 1
ATOM 2252 O O . THR A 1 286 ? 35.162 19.448 -37.972 1.00 47.44 286 THR A O 1
ATOM 2255 N N . SER A 1 287 ? 34.756 17.392 -37.202 1.00 45.00 287 SER A N 1
ATOM 2256 C CA . SER A 1 287 ? 36.124 16.882 -37.410 1.00 45.00 287 SER A CA 1
ATOM 2257 C C . SER A 1 287 ? 36.378 16.322 -38.818 1.00 45.00 287 SER A C 1
ATOM 2259 O O . SER A 1 287 ? 37.486 15.880 -39.103 1.00 45.00 287 SER A O 1
ATOM 2261 N N . HIS A 1 288 ? 35.371 16.343 -39.696 1.00 41.81 288 HIS A N 1
ATOM 2262 C CA . HIS A 1 288 ? 35.471 15.961 -41.107 1.00 41.81 288 HIS A CA 1
ATOM 2263 C C . HIS A 1 288 ? 35.239 17.170 -42.028 1.00 41.81 288 HIS A C 1
ATOM 2265 O O . HIS A 1 288 ? 34.427 17.114 -42.948 1.00 41.81 288 HIS A O 1
ATOM 2271 N N . GLU A 1 289 ? 35.950 18.277 -41.801 1.00 43.16 289 GLU A N 1
ATOM 2272 C CA . GLU A 1 289 ? 36.199 19.220 -42.896 1.00 43.16 289 GLU A CA 1
ATOM 2273 C C . GLU A 1 289 ? 37.260 18.598 -43.819 1.00 43.16 289 GLU A C 1
ATOM 2275 O O . GLU A 1 289 ? 38.364 18.297 -43.355 1.00 43.16 289 GLU A O 1
ATOM 2280 N N . PRO A 1 290 ? 36.953 18.340 -45.104 1.00 45.44 290 PRO A N 1
ATOM 2281 C CA . PRO A 1 290 ? 37.974 17.929 -46.050 1.00 45.44 290 PRO A CA 1
ATOM 2282 C C . PRO A 1 290 ? 38.952 19.091 -46.216 1.00 45.44 290 PRO A C 1
ATOM 2284 O O . PRO A 1 290 ? 38.543 20.204 -46.548 1.00 45.44 290 PRO A O 1
ATOM 2287 N N . GLN A 1 291 ? 40.245 18.836 -46.004 1.00 43.81 291 GLN A N 1
ATOM 2288 C CA . GLN A 1 291 ? 41.272 19.728 -46.527 1.00 43.81 291 GLN A CA 1
ATOM 2289 C C . GLN A 1 291 ? 41.168 19.683 -48.051 1.00 43.81 291 GLN A C 1
ATOM 2291 O O . GLN A 1 291 ? 41.611 18.735 -48.697 1.00 43.81 291 GLN A O 1
ATOM 2296 N N . VAL A 1 292 ? 40.484 20.680 -48.606 1.00 45.81 292 VAL A N 1
ATOM 2297 C CA . VAL A 1 292 ? 40.572 21.023 -50.019 1.00 45.81 292 VAL A CA 1
ATOM 2298 C C . VAL A 1 292 ? 41.984 21.566 -50.219 1.00 45.81 292 VAL A C 1
ATOM 2300 O O . VAL A 1 292 ? 42.386 22.486 -49.504 1.00 45.81 292 VAL A O 1
ATOM 2303 N N . GLY A 1 293 ? 42.740 20.911 -51.100 1.00 48.22 293 GLY A N 1
ATOM 2304 C CA . GLY A 1 293 ? 44.063 21.366 -51.530 1.00 48.22 293 GLY A CA 1
ATOM 2305 C C . GLY A 1 293 ? 44.020 22.699 -52.260 1.00 48.22 293 GLY A C 1
ATOM 2306 O O . GLY A 1 293 ? 42.945 23.050 -52.798 1.00 48.22 293 GLY A O 1
#

Foldseek 3Di:
DDPPDDDPVVVVLVVLLVVLLVLLVVLLVQLVVLVVLQVVLVVVLVVLQVVVVVVVVVVVVVLVVQAPPAQSQQCCLVPPVVVDHFDWDDDDQWTWGWDARPRNRKIWIFIDHPNGTHDIDIDDDSVRNCVVRPRDDNGDCPDPSNVCLVVLLVVLVVLLVVLLVVLVVDLDCVVSLSSNLSSLLSNLSSVLSPSVFDPPPCRCVVDPSNVVSVVSNVSSVVSSVVSVVVVDPDPDPPPPPVVVCVLVVLVVVLSVPPSVSVSVVSVVVVVSVVVVVVVVVVVVVVVPDDPDD

Nearest PDB structures (foldseek):
  6o7x-assembly1_M  TM=1.951E-01  e=1.735E+00  Saccharomyces cerevisiae S288C
  6yj2-assembly2_C  TM=2.725E-01  e=6.384E+00  Mycobacterium tuberculosis H37Rv

Mean predicted aligned error: 13.18 Å

Radius of gyration: 33.67 Å; Cα contacts (8 Å, |Δi|>4): 260; chains: 1; bounding box: 79×55×96 Å

Sequence (293 aa):
MMGQRMPRRLTVLTLVLAVILAGAWYKERENRRDWETQTAWNQKIERLTSDGLKHKEIMVAQVRSWWTKPNGLSKVESEWNDGEPLELTQMDDLQHATWIDPKYNIEHKFTFRDGIVIGHGTGWGPRSVLATYPRPANFSRSSEAESIREINLGCAIILWFHLFLASLATKDSRWLEE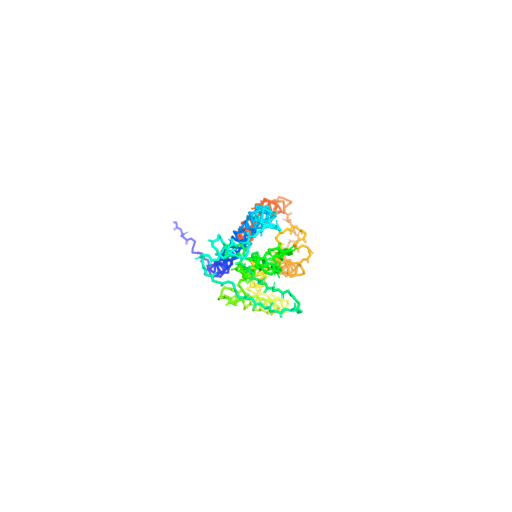GAIITAITAGVAWLVDPIHSISWHGIFSNDNLVFALIMLVLSGVLLAIRRADAAVGWGFRFSLRGMLIAMTAVALLLALGPVGYVALAVASGAVLLGVLRFLQIRGATSHEPQVG

Secondary structure (DSSP, 8-state):
----PPPHHHHHHHHHHHHHHHHHHHHHHHHHHHHHHHHHHHHHHHHHHHHHHHHHHHHHHHHHHHTT-TTHHHHHHHHHSTTPPP--EEETTEEEEEEE-TTT--EEEEEEETTEEEEEEEE-SHHHHHHHSPPPPSS-SSSHHHHHHHHHHHHHHHHHHHHHHHHHH-SS-HHHHHHHHHHHHHHHHHHHT-TT---SHHHHHT-HHHHHHHHHHHHHHHHHHHHHHHTS-S------HHHHHHHHHHHHHHHTTHHHHHHHHHHHHHHHHHHHHHHHHHHHHHT------

Organism: NCBI:txid1930276

pLDDT: mean 73.55, std 18.35, range [36.81, 96.12]

Solvent-accessible surface area (backbone atoms only — not comparable to full-atom values): 16122 Å² total; per-residue (Å²): 136,83,79,81,72,75,59,69,65,58,57,51,54,54,50,53,50,50,52,56,50,51,54,38,50,53,31,41,52,51,50,48,54,32,48,52,51,49,50,54,47,52,54,49,51,52,49,49,50,56,53,39,52,56,48,49,54,53,50,52,53,53,51,61,72,32,48,79,33,88,54,26,47,60,48,47,18,53,74,73,45,84,56,42,84,74,72,69,44,79,53,94,88,34,36,32,36,75,49,65,40,89,88,52,45,39,36,37,38,40,29,28,48,97,46,18,32,78,44,79,46,75,53,77,55,73,66,40,45,38,70,79,54,64,80,73,75,74,63,78,77,82,38,70,57,41,51,53,35,52,51,48,28,54,50,17,53,55,50,21,53,54,26,45,52,50,29,76,76,40,95,86,47,66,68,29,37,55,46,15,36,52,21,18,50,43,28,33,47,40,53,66,49,33,86,89,57,50,89,45,76,66,37,40,77,71,28,70,65,53,48,46,24,50,50,42,35,50,52,30,49,51,51,50,49,54,59,53,48,72,74,43,89,64,99,68,91,66,75,45,69,63,58,53,46,49,52,50,47,50,53,50,60,25,66,70,54,48,80,67,15,52,61,48,35,56,51,48,50,51,49,48,49,52,46,51,56,48,54,54,52,57,55,62,58,66,74,64,69,76,85,75,129